Protein AF-A0A970PNI3-F1 (afdb_monomer)

Secondary structure (DSSP, 8-state):
---B-SSS--BSS--GGGTT--TTS--HHHHHHHHHHHHHHHH---HHHHHTT-EEEEEEETTEEEEEE-PPPTT--HHHHHHHHHHHHHHHHHHHHS-SSTTSS----GGGS----EEEEEEEEETTTEEEEEEEEP---SSHHHHHGGG----TTSB-HHHHHHHHHHHTTTTT-B-HHHHHHTT-S--BHHHHHHHTTSTT-SEEEEEEEETHHHHHHHHHHHHHHHTT--GGGEEEEEESPPB-BSS--TTTT--SEEEEEETT-GGGG-BSSB-SSEEEEE---HHHHHHHHGGGGG-HHHHHHHHHHHH--SHHHHHHHHHHHHHHHHH--

Solvent-accessible surface area (backbone atoms only — not comparable to full-atom values): 17818 Å² total; per-residue (Å²): 132,66,33,40,39,87,84,72,56,36,60,60,62,70,60,72,51,65,82,69,59,34,46,92,59,66,43,68,69,49,52,37,48,26,52,41,36,20,49,34,29,67,68,48,68,51,65,29,42,37,69,30,57,34,24,36,33,28,38,35,51,35,92,44,77,48,72,69,31,53,62,80,58,99,83,62,62,65,65,46,58,50,41,51,61,43,51,44,52,50,51,54,46,56,77,71,63,77,76,94,75,88,71,87,81,82,70,98,56,84,88,76,76,55,74,58,39,32,34,32,36,33,33,28,84,42,85,92,82,24,31,41,37,39,36,12,22,22,36,67,62,94,49,75,51,44,50,54,41,72,69,34,66,55,42,94,84,34,38,30,45,25,37,44,51,37,24,50,59,54,57,75,43,22,68,76,39,52,29,64,70,59,11,58,75,68,74,38,98,69,38,27,44,43,56,51,52,61,42,21,46,38,95,81,38,51,46,32,39,36,36,13,7,31,31,57,6,14,27,21,48,34,48,40,51,50,54,44,42,76,75,46,38,34,66,92,30,48,46,32,34,25,31,48,29,31,17,40,26,45,96,68,54,76,76,74,29,66,38,68,22,25,33,37,29,49,62,83,45,51,58,41,30,20,57,35,72,32,62,53,34,38,76,47,75,44,75,76,51,75,66,54,43,44,68,75,48,40,77,54,55,76,37,66,64,53,50,50,51,49,53,58,47,56,69,43,70,28,36,69,50,44,51,53,52,51,51,53,51,52,55,52,56,73,70,55,132

pLDDT: mean 84.56, std 17.27, range [34.94, 98.62]

Radius of gyration: 20.71 Å; Cα contacts (8 Å, |Δi|>4): 647; chains: 1; bounding box: 57×51×61 Å

Sequence (337 aa):
MSTYGRITKTNLEDLDWIRGWNCMEPSMAGTQFGLELAQLAYDFQTEPWISAGWTDIAIQVDRRLLSGISAPEEGGDWRTMVINGLVPRVARRLRMMSNPITQVRGLKNESLLYDTGKAITLLKPLPGGRFAVAIGFSGTGRRPQDWVSNTRFGHPDKLHAGFEYLSELYHGNAEEILFPTAAKALKKESLSLRDVIAECHREDSRFTLVLSGHSQGAAVLQVWTYKRLQEGMKEPNIKGMGFACPMVASGMDASQRACPLALFVNTDDIFTRVGLREHLGRVWAFTPDAAFRRQSYGKAWEDPFIREMLGILNHVRDIDQALITMLGFLEALETVP

Nearest PDB structures (foldseek):
  6rt8-assembly2_C  TM=2.901E-01  e=1.916E-01  Catharanthus roseus
  6rj8-assembly1_A-2  TM=3.866E-01  e=1.077E+00  Tabernanthe iboga
  4ruw-assembly1_A  TM=4.620E-01  e=4.540E+00  Beutenbergia cavernae DSM 12333
  3s6d-assembly1_A-2  TM=3.500E-01  e=8.072E+00  Coccidioides immitis RS
  1us8-assembly1_A  TM=2.411E-01  e=6.054E+00  Pyrococcus furiosus

Mean predicted aligned error: 8.11 Å

Structure (mmCIF, N/CA/C/O backbone):
data_AF-A0A970PNI3-F1
#
_entry.id   AF-A0A970PNI3-F1
#
loop_
_atom_site.group_PDB
_atom_site.id
_atom_site.type_symbol
_atom_site.label_atom_id
_atom_site.label_alt_id
_atom_site.label_comp_id
_atom_site.label_asym_id
_atom_site.label_entity_id
_atom_site.label_seq_id
_atom_site.pdbx_PDB_ins_code
_atom_site.Cartn_x
_atom_site.Cartn_y
_atom_site.Cartn_z
_atom_site.occupancy
_atom_site.B_iso_or_equiv
_atom_site.auth_seq_id
_atom_site.auth_comp_id
_atom_site.auth_asym_id
_atom_site.auth_atom_id
_atom_site.pdbx_PDB_model_num
ATOM 1 N N . MET A 1 1 ? -26.901 -7.102 -5.204 1.00 55.22 1 MET A N 1
ATOM 2 C CA . MET A 1 1 ? -25.676 -6.479 -5.760 1.00 55.22 1 MET A CA 1
ATOM 3 C C . MET A 1 1 ? -24.519 -7.443 -5.537 1.00 55.22 1 MET A C 1
ATOM 5 O O . MET A 1 1 ? -24.606 -8.241 -4.616 1.00 55.22 1 MET A O 1
ATOM 9 N N . SER A 1 2 ? -23.503 -7.446 -6.402 1.00 68.25 2 SER A N 1
ATOM 10 C CA . SER A 1 2 ? -22.365 -8.375 -6.293 1.00 68.25 2 SER A CA 1
ATOM 11 C C . SER A 1 2 ? -21.440 -7.964 -5.143 1.00 68.25 2 SER A C 1
ATOM 13 O O . SER A 1 2 ? -20.936 -6.846 -5.157 1.00 68.25 2 SER A O 1
ATOM 15 N N . THR A 1 3 ? -21.186 -8.865 -4.193 1.00 86.56 3 THR A N 1
ATOM 16 C CA . THR A 1 3 ? -20.238 -8.696 -3.067 1.00 86.56 3 THR A CA 1
ATOM 17 C C . THR A 1 3 ? -18.799 -9.057 -3.449 1.00 86.56 3 THR A C 1
ATOM 19 O O . THR A 1 3 ? -17.863 -8.868 -2.677 1.00 86.56 3 THR A O 1
ATOM 22 N N . TYR A 1 4 ? -18.612 -9.572 -4.663 1.00 91.50 4 TYR A N 1
ATOM 23 C CA . TYR A 1 4 ? -17.314 -9.962 -5.187 1.00 91.50 4 TYR A CA 1
ATOM 24 C C . TYR A 1 4 ? -16.510 -8.780 -5.718 1.00 91.50 4 TYR A C 1
ATOM 26 O O . TYR A 1 4 ? -17.054 -7.835 -6.299 1.00 91.50 4 TYR A O 1
ATOM 34 N N . GLY A 1 5 ? -15.190 -8.922 -5.609 1.00 87.69 5 GLY A N 1
ATOM 35 C CA . GLY A 1 5 ? -14.208 -8.083 -6.274 1.00 87.69 5 GLY A CA 1
ATOM 36 C C . GLY A 1 5 ? -14.405 -8.011 -7.790 1.00 87.69 5 GLY A C 1
ATOM 37 O O . GLY A 1 5 ? -15.070 -8.841 -8.424 1.00 87.69 5 GLY A O 1
ATOM 38 N N . ARG A 1 6 ? -13.823 -6.986 -8.407 1.00 88.75 6 ARG A N 1
ATOM 39 C CA . ARG A 1 6 ? -14.022 -6.695 -9.825 1.00 88.75 6 ARG A CA 1
ATOM 40 C C . ARG A 1 6 ? -13.146 -7.558 -10.729 1.00 88.75 6 ARG A C 1
ATOM 42 O O . ARG A 1 6 ? -13.631 -7.988 -11.780 1.00 88.75 6 ARG A O 1
ATOM 49 N N . ILE A 1 7 ? -11.895 -7.771 -10.342 1.00 87.25 7 ILE A N 1
ATOM 50 C CA . ILE A 1 7 ? -10.820 -8.356 -11.147 1.00 87.25 7 ILE A CA 1
ATOM 51 C C . ILE A 1 7 ? -10.616 -9.831 -10.804 1.00 87.25 7 ILE A C 1
ATOM 53 O O . ILE A 1 7 ? -10.732 -10.687 -11.674 1.00 87.25 7 ILE A O 1
ATOM 57 N N . THR A 1 8 ? -10.341 -10.128 -9.539 1.00 90.44 8 THR A N 1
ATOM 58 C CA . THR A 1 8 ? -10.061 -11.470 -9.025 1.00 90.44 8 THR A CA 1
ATOM 59 C C . THR A 1 8 ? -11.332 -12.246 -8.714 1.00 90.44 8 THR A C 1
ATOM 61 O O . THR A 1 8 ? -11.271 -13.461 -8.558 1.00 90.44 8 THR A O 1
ATOM 64 N N . LYS A 1 9 ? -12.480 -11.554 -8.629 1.00 92.19 9 LYS A N 1
ATOM 65 C CA . LYS A 1 9 ? -13.763 -12.131 -8.196 1.00 92.19 9 LYS A CA 1
ATOM 66 C C . LYS A 1 9 ? -13.670 -12.803 -6.823 1.00 92.19 9 LYS A C 1
ATOM 68 O O . LYS A 1 9 ? -14.393 -13.755 -6.556 1.00 92.19 9 LYS A O 1
ATOM 73 N N . THR A 1 10 ? -12.789 -12.314 -5.951 1.00 93.94 10 THR A N 1
ATOM 74 C CA . THR A 1 10 ? -12.718 -12.773 -4.558 1.00 93.94 10 THR A CA 1
ATOM 75 C C . THR A 1 10 ? -13.919 -12.278 -3.755 1.00 93.94 10 THR A C 1
ATOM 77 O O . THR A 1 10 ? -14.470 -11.215 -4.060 1.00 93.94 10 THR A O 1
ATOM 80 N N . ASN A 1 11 ? -14.351 -13.042 -2.752 1.00 94.31 11 ASN A N 1
ATOM 81 C CA . ASN A 1 11 ? -15.429 -12.625 -1.860 1.00 94.31 11 ASN A CA 1
ATOM 82 C C . ASN A 1 11 ? -14.900 -11.557 -0.890 1.00 94.31 11 ASN A C 1
ATOM 84 O O . ASN A 1 11 ? -13.989 -11.830 -0.115 1.00 94.31 11 ASN A O 1
ATOM 88 N N . LEU A 1 12 ? -15.465 -10.348 -0.923 1.00 95.81 12 LEU A N 1
ATOM 89 C CA . LEU A 1 12 ? -15.027 -9.244 -0.061 1.00 95.81 12 LEU A CA 1
ATOM 90 C C . LEU A 1 12 ? -15.620 -9.318 1.359 1.00 95.81 12 LEU A C 1
ATOM 92 O O . LEU A 1 12 ? -15.233 -8.526 2.223 1.00 95.81 12 LEU A O 1
ATOM 96 N N . GLU A 1 13 ? -16.559 -10.238 1.604 1.00 94.44 13 GLU A N 1
ATOM 97 C CA . GLU A 1 13 ? -17.148 -10.496 2.924 1.00 94.44 13 GLU A CA 1
ATOM 98 C C . GLU A 1 13 ? -16.302 -11.454 3.762 1.00 94.44 13 GLU A C 1
ATOM 100 O O . GLU A 1 13 ? -16.212 -11.278 4.979 1.00 94.44 13 GLU A O 1
ATOM 105 N N . ASP A 1 14 ? -15.706 -12.454 3.105 1.00 93.12 14 ASP A N 1
ATOM 106 C CA . ASP A 1 14 ? -14.925 -13.515 3.733 1.00 93.12 14 ASP A CA 1
ATOM 107 C C . ASP A 1 14 ? -13.505 -13.031 4.048 1.00 93.12 14 ASP A C 1
ATOM 109 O O . ASP A 1 14 ? -12.693 -12.736 3.166 1.00 93.12 14 ASP A O 1
ATOM 113 N N . LEU A 1 15 ? -13.218 -12.956 5.346 1.00 95.81 15 LEU A N 1
ATOM 114 C CA . LEU A 1 15 ? -11.942 -12.518 5.896 1.00 95.81 15 LEU A CA 1
ATOM 115 C C . LEU A 1 15 ? -11.257 -13.607 6.730 1.00 95.81 15 LEU A C 1
ATOM 117 O O . LEU A 1 15 ? -10.331 -13.303 7.486 1.00 95.81 15 LEU A O 1
ATOM 121 N N . ASP A 1 16 ? -11.658 -14.874 6.593 1.00 94.31 16 ASP A N 1
ATOM 122 C CA . ASP A 1 16 ? -11.073 -15.980 7.365 1.00 94.31 16 ASP A CA 1
ATOM 123 C C . ASP A 1 16 ? -9.576 -16.161 7.073 1.00 94.31 16 ASP A C 1
ATOM 125 O O . ASP A 1 16 ? -8.791 -16.534 7.953 1.00 94.31 16 ASP A O 1
ATOM 129 N N . TRP A 1 17 ? -9.148 -15.781 5.866 1.00 95.62 17 TRP A N 1
ATOM 130 C CA . TRP A 1 17 ? -7.746 -15.780 5.456 1.00 95.62 17 TRP A CA 1
ATOM 131 C C . TRP A 1 17 ? -6.850 -14.889 6.334 1.00 95.62 17 TRP A C 1
ATOM 133 O O . TRP A 1 17 ? -5.650 -15.154 6.407 1.00 95.62 17 TRP A O 1
ATOM 143 N N . ILE A 1 18 ? -7.392 -13.878 7.035 1.00 95.81 18 ILE A N 1
ATOM 144 C CA . ILE A 1 18 ? -6.614 -12.981 7.912 1.00 95.81 18 ILE A CA 1
ATOM 145 C C . ILE A 1 18 ? -5.900 -13.770 9.016 1.00 95.81 18 ILE A C 1
ATOM 147 O O . ILE A 1 18 ? -4.752 -13.466 9.344 1.00 95.81 18 ILE A O 1
ATOM 151 N N . ARG A 1 19 ? -6.561 -14.790 9.583 1.00 91.44 19 ARG A N 1
ATOM 152 C CA . ARG A 1 19 ? -6.016 -15.586 10.698 1.00 91.44 19 ARG A CA 1
ATOM 153 C C . ARG A 1 19 ? -4.824 -16.442 10.280 1.00 91.44 19 ARG A C 1
ATOM 155 O O . ARG A 1 19 ? -3.935 -16.671 11.089 1.00 91.44 19 ARG A O 1
ATOM 162 N N . GLY A 1 20 ? -4.828 -16.912 9.034 1.00 91.25 20 GLY A N 1
ATOM 163 C CA . GLY A 1 20 ? -3.779 -17.756 8.462 1.00 91.25 20 GLY A CA 1
ATOM 164 C C . GLY A 1 20 ? -2.765 -16.999 7.606 1.00 91.25 20 GLY A C 1
ATOM 165 O O . GLY A 1 20 ? -1.939 -17.630 6.955 1.00 91.25 20 GLY A O 1
ATOM 166 N N . TRP A 1 21 ? -2.839 -15.667 7.538 1.00 96.12 21 TRP A N 1
ATOM 167 C CA . TRP A 1 21 ? -1.940 -14.892 6.691 1.00 96.12 21 TRP A CA 1
ATOM 168 C C . TRP A 1 21 ? -0.498 -14.944 7.197 1.00 96.12 21 TRP A C 1
ATOM 170 O O . TRP A 1 21 ? -0.211 -14.580 8.339 1.00 96.12 21 TRP A O 1
ATOM 180 N N . ASN A 1 22 ? 0.413 -15.287 6.293 1.00 94.94 22 ASN A N 1
ATOM 181 C CA . ASN A 1 22 ? 1.848 -15.279 6.513 1.00 94.94 22 ASN A CA 1
ATOM 182 C C . ASN A 1 22 ? 2.530 -14.664 5.283 1.00 94.94 22 ASN A C 1
ATOM 184 O O . ASN A 1 22 ? 2.342 -15.152 4.174 1.00 94.94 22 ASN A O 1
ATOM 188 N N . CYS A 1 23 ? 3.346 -13.618 5.440 1.00 95.69 23 CYS A N 1
ATOM 189 C CA . CYS A 1 23 ? 4.059 -13.031 4.296 1.00 95.69 23 CYS A CA 1
ATOM 190 C C . CYS A 1 23 ? 5.112 -13.981 3.689 1.00 95.69 23 CYS A C 1
ATOM 192 O O . CYS A 1 23 ? 5.499 -13.813 2.529 1.00 95.69 23 CYS A O 1
ATOM 194 N N . MET A 1 24 ? 5.545 -14.987 4.458 1.00 95.50 24 MET A N 1
ATOM 195 C CA . MET A 1 24 ? 6.452 -16.050 4.021 1.00 95.50 24 MET A CA 1
ATOM 196 C C . MET A 1 24 ? 5.747 -17.186 3.284 1.00 95.50 24 MET A C 1
ATOM 198 O O . MET A 1 24 ? 6.431 -17.948 2.609 1.00 95.50 24 MET A O 1
ATOM 202 N N . GLU A 1 25 ? 4.418 -17.274 3.376 1.00 95.75 25 GLU A N 1
ATOM 203 C CA . GLU A 1 25 ? 3.568 -18.256 2.689 1.00 95.75 25 GLU A CA 1
ATOM 204 C C . GLU A 1 25 ? 2.173 -17.632 2.447 1.00 95.75 25 GLU A C 1
ATOM 206 O O . GLU A 1 25 ? 1.198 -17.986 3.116 1.00 95.75 25 GLU A O 1
ATOM 211 N N . PRO A 1 26 ? 2.061 -16.626 1.558 1.00 96.00 26 PRO A N 1
ATOM 212 C CA . PRO A 1 26 ? 0.836 -15.861 1.398 1.00 96.00 26 PRO A CA 1
ATOM 213 C C . PRO A 1 26 ? -0.257 -16.730 0.779 1.00 96.00 26 PRO A C 1
ATOM 215 O O . PRO A 1 26 ? -0.063 -17.383 -0.249 1.00 96.00 26 PRO A O 1
ATOM 218 N N . SER A 1 27 ? -1.440 -16.713 1.389 1.00 96.50 27 SER A N 1
ATOM 219 C CA . SER A 1 27 ? -2.587 -17.456 0.875 1.00 96.50 27 SER A CA 1
ATOM 220 C C . SER A 1 27 ? -3.129 -16.821 -0.410 1.00 96.50 27 SER A C 1
ATOM 222 O O . SER A 1 27 ? -3.055 -15.602 -0.615 1.00 96.50 27 SER A O 1
ATOM 224 N N . MET A 1 28 ? -3.721 -17.642 -1.283 1.00 95.69 28 MET A N 1
ATOM 225 C CA . MET A 1 28 ? -4.347 -17.154 -2.518 1.00 95.69 28 MET A CA 1
ATOM 226 C C . MET A 1 28 ? -5.483 -16.167 -2.218 1.00 95.69 28 MET A C 1
ATOM 228 O O . MET A 1 28 ? -5.535 -15.097 -2.817 1.00 95.69 28 MET A O 1
ATOM 232 N N . ALA A 1 29 ? -6.347 -16.491 -1.249 1.00 96.25 29 ALA A N 1
ATOM 233 C CA . ALA A 1 29 ? -7.477 -15.646 -0.863 1.00 96.25 29 ALA A CA 1
ATOM 234 C C . ALA A 1 29 ? -7.022 -14.259 -0.375 1.00 96.25 29 ALA A C 1
ATOM 236 O O . ALA A 1 29 ? -7.530 -13.243 -0.853 1.00 96.25 29 ALA A O 1
ATOM 237 N N . GLY A 1 30 ? -6.007 -14.206 0.498 1.00 96.94 30 GLY A N 1
ATOM 238 C CA . GLY A 1 30 ? -5.436 -12.940 0.963 1.00 96.94 30 GLY A CA 1
ATOM 239 C C . GLY A 1 30 ? -4.782 -12.150 -0.167 1.00 96.94 30 GLY A C 1
ATOM 240 O O . GLY A 1 30 ? -5.026 -10.955 -0.310 1.00 96.94 30 GLY A O 1
ATOM 241 N N . THR A 1 31 ? -4.032 -12.819 -1.045 1.00 96.88 31 THR A N 1
ATOM 242 C CA . THR A 1 31 ? -3.407 -12.177 -2.212 1.00 96.88 31 THR A CA 1
ATOM 243 C C . THR A 1 31 ? -4.450 -11.585 -3.167 1.00 96.88 31 THR A C 1
ATOM 245 O O . THR A 1 31 ? -4.315 -10.441 -3.601 1.00 96.88 31 THR A O 1
ATOM 248 N N . GLN A 1 32 ? -5.526 -12.319 -3.463 1.00 97.38 32 GLN A N 1
ATOM 249 C CA . GLN A 1 32 ? -6.619 -11.846 -4.315 1.00 97.38 32 GLN A CA 1
ATOM 250 C C . GLN A 1 32 ? -7.383 -10.676 -3.688 1.00 97.38 32 GLN A C 1
ATOM 252 O O . GLN A 1 32 ? -7.731 -9.732 -4.398 1.00 97.38 32 GLN A O 1
ATOM 257 N N . PHE A 1 33 ? -7.615 -10.714 -2.372 1.00 97.94 33 PHE A N 1
ATOM 258 C CA . PHE A 1 33 ? -8.185 -9.592 -1.630 1.00 97.94 33 PHE A CA 1
ATOM 259 C C . PHE A 1 33 ? -7.276 -8.358 -1.712 1.00 97.94 33 PHE A C 1
ATOM 261 O O . PHE A 1 33 ? -7.738 -7.258 -2.011 1.00 97.94 33 PHE A O 1
ATOM 268 N N . GLY A 1 34 ? -5.966 -8.541 -1.521 1.00 97.56 34 GLY A N 1
ATOM 269 C CA . GLY A 1 34 ? -4.969 -7.483 -1.671 1.00 97.56 34 GLY A CA 1
ATOM 270 C C . GLY A 1 34 ? -4.998 -6.844 -3.058 1.00 97.56 34 GLY A C 1
ATOM 271 O O . GLY A 1 34 ? -4.988 -5.618 -3.157 1.00 97.56 34 GLY A O 1
ATOM 272 N N . LEU A 1 35 ? -5.092 -7.644 -4.122 1.00 96.31 35 LEU A N 1
ATOM 273 C CA . LEU A 1 35 ? -5.215 -7.138 -5.494 1.00 96.31 35 LEU A CA 1
ATOM 274 C C . LEU A 1 35 ? -6.469 -6.276 -5.685 1.00 96.31 35 LEU A C 1
ATOM 276 O O . LEU A 1 35 ? -6.386 -5.206 -6.287 1.00 96.31 35 LEU A O 1
ATOM 280 N N . GLU A 1 36 ? -7.615 -6.699 -5.148 1.00 97.12 36 GLU A N 1
ATOM 281 C CA . GLU A 1 36 ? -8.841 -5.893 -5.193 1.00 97.12 36 GLU A CA 1
ATOM 282 C C . GLU A 1 36 ? -8.706 -4.597 -4.399 1.00 97.12 36 GLU A C 1
ATOM 284 O O . GLU A 1 36 ? -9.171 -3.557 -4.856 1.00 97.12 36 GLU A O 1
ATOM 289 N N . LEU A 1 37 ? -8.043 -4.622 -3.240 1.00 97.75 37 LEU A N 1
ATOM 290 C CA . LEU A 1 37 ? -7.806 -3.421 -2.439 1.00 97.75 37 LEU A CA 1
ATOM 291 C C . LEU A 1 37 ? -6.866 -2.435 -3.153 1.00 97.75 37 LEU A C 1
ATOM 293 O O . LEU A 1 37 ? -7.116 -1.229 -3.161 1.00 97.75 37 LEU A O 1
ATOM 297 N N . ALA A 1 38 ? -5.812 -2.938 -3.803 1.00 95.69 38 ALA A N 1
ATOM 298 C CA . ALA A 1 38 ? -4.926 -2.119 -4.630 1.00 95.69 38 ALA A CA 1
ATOM 299 C C . ALA A 1 38 ? -5.688 -1.502 -5.813 1.00 95.69 38 ALA A C 1
ATOM 301 O O . ALA A 1 38 ? -5.507 -0.324 -6.121 1.00 95.69 38 ALA A O 1
ATOM 302 N N . GLN A 1 39 ? -6.575 -2.270 -6.452 1.00 93.75 39 GLN A N 1
ATOM 303 C CA . GLN A 1 39 ? -7.434 -1.782 -7.530 1.00 93.75 39 GLN A CA 1
ATOM 304 C C . GLN A 1 39 ? -8.450 -0.741 -7.036 1.00 93.75 39 GLN A C 1
ATOM 306 O O . GLN A 1 39 ? -8.631 0.291 -7.689 1.00 93.75 39 GLN A O 1
ATOM 311 N N . LEU A 1 40 ? -9.065 -0.967 -5.871 1.00 93.31 40 LEU A N 1
ATOM 312 C CA . LEU A 1 40 ? -9.997 -0.034 -5.240 1.00 93.31 40 LEU A CA 1
ATOM 313 C C . LEU A 1 40 ? -9.335 1.330 -5.014 1.00 93.31 40 LEU A C 1
ATOM 315 O O . LEU A 1 40 ? -9.960 2.361 -5.261 1.00 93.31 40 LEU A O 1
ATOM 319 N N . ALA A 1 41 ? -8.067 1.354 -4.596 1.00 91.12 41 ALA A N 1
ATOM 320 C CA . ALA A 1 41 ? -7.326 2.598 -4.408 1.00 91.12 41 ALA A CA 1
ATOM 321 C C . ALA A 1 41 ? -7.181 3.414 -5.709 1.00 91.12 41 ALA A C 1
ATOM 323 O O . ALA A 1 41 ? -7.052 4.637 -5.660 1.00 91.12 41 ALA A O 1
ATOM 324 N N . TYR A 1 42 ? -7.249 2.773 -6.883 1.00 84.44 42 TYR A N 1
ATOM 325 C CA . TYR A 1 42 ? -7.264 3.475 -8.165 1.00 84.44 42 TYR A CA 1
ATOM 326 C C . TYR A 1 42 ? -8.656 3.956 -8.564 1.00 84.44 42 TYR A C 1
ATOM 328 O O . TYR A 1 42 ? -8.813 5.106 -8.989 1.00 84.44 42 TYR A O 1
ATOM 336 N N . ASP A 1 43 ? -9.647 3.070 -8.564 1.00 86.44 43 ASP A N 1
ATOM 337 C CA . ASP A 1 43 ? -10.935 3.355 -9.200 1.00 86.44 43 ASP A CA 1
ATOM 338 C C . ASP A 1 43 ? -12.015 3.869 -8.241 1.00 86.44 43 ASP A C 1
ATOM 340 O O . ASP A 1 43 ? -13.016 4.423 -8.709 1.00 86.44 43 ASP A O 1
ATOM 344 N N . PHE A 1 44 ? -11.788 3.745 -6.930 1.00 87.44 44 PHE A N 1
ATOM 345 C CA . PHE A 1 44 ? -12.726 4.068 -5.859 1.00 87.44 44 PHE A CA 1
ATOM 346 C C . PHE A 1 44 ? -14.122 3.469 -6.093 1.00 87.44 44 PHE A C 1
ATOM 348 O O . PHE A 1 44 ? -15.134 4.076 -5.735 1.00 87.44 44 PHE A O 1
ATOM 355 N N . GLN A 1 45 ? -14.210 2.292 -6.725 1.00 88.25 45 GLN A N 1
ATOM 356 C CA . GLN A 1 45 ? -15.468 1.563 -6.870 1.00 88.25 45 GLN A CA 1
ATOM 357 C C . GLN A 1 45 ? -15.839 0.890 -5.547 1.00 88.25 45 GLN A C 1
ATOM 359 O O . GLN A 1 45 ? -15.620 -0.298 -5.343 1.00 88.25 45 GLN A O 1
ATOM 364 N N . THR A 1 46 ? -16.410 1.676 -4.634 1.00 89.31 46 THR A N 1
ATOM 365 C CA . THR A 1 46 ? -16.753 1.249 -3.271 1.00 89.31 46 THR A CA 1
ATOM 366 C C . THR A 1 46 ? -18.026 0.409 -3.180 1.00 89.31 46 THR 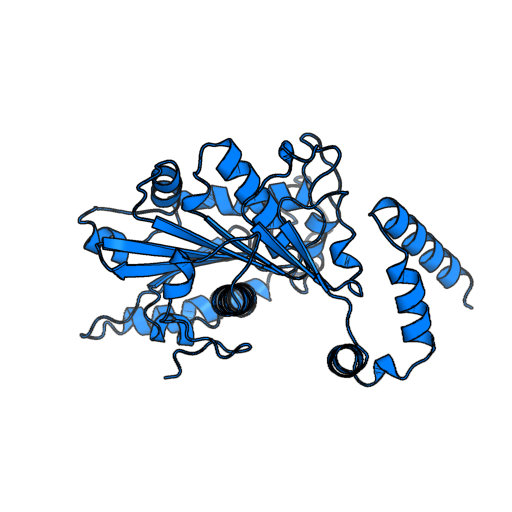A C 1
ATOM 368 O O . THR A 1 46 ? -18.263 -0.204 -2.149 1.00 89.31 46 THR A O 1
ATOM 371 N N . GLU A 1 47 ? -18.851 0.337 -4.227 1.00 88.62 47 GLU A N 1
ATOM 372 C CA . GLU A 1 47 ? -20.150 -0.355 -4.183 1.00 88.62 47 GLU A CA 1
ATOM 373 C C . GLU A 1 47 ? -20.053 -1.851 -3.803 1.00 88.62 47 GLU A C 1
ATOM 375 O O . GLU A 1 47 ? -20.786 -2.258 -2.895 1.00 88.62 47 GLU A O 1
ATOM 380 N N . PRO A 1 48 ? -19.146 -2.669 -4.383 1.00 91.06 48 PRO A N 1
ATOM 381 C CA . PRO A 1 48 ? -18.978 -4.062 -3.955 1.00 91.06 48 PRO A CA 1
ATOM 382 C C . PRO A 1 48 ? -18.504 -4.182 -2.502 1.00 91.06 48 PRO A C 1
ATOM 384 O O . PRO A 1 48 ? -18.930 -5.080 -1.785 1.00 91.06 48 PRO A O 1
ATOM 387 N N . TRP A 1 49 ? -17.670 -3.242 -2.049 1.00 93.88 49 TRP A N 1
ATOM 388 C CA . TRP A 1 49 ? -17.129 -3.206 -0.690 1.00 93.88 49 TRP A CA 1
ATOM 389 C C . TRP A 1 49 ? -18.207 -2.859 0.339 1.00 93.88 49 TRP A C 1
ATOM 391 O O . TRP A 1 49 ? -18.357 -3.561 1.334 1.00 93.88 49 TRP A O 1
ATOM 401 N N . ILE A 1 50 ? -19.016 -1.832 0.070 1.00 91.25 50 ILE A N 1
ATOM 402 C CA . ILE A 1 50 ? -20.157 -1.462 0.920 1.00 91.25 50 ILE A CA 1
ATOM 403 C C . ILE A 1 50 ? -21.171 -2.606 0.967 1.00 91.25 50 ILE A C 1
ATOM 405 O O . ILE A 1 50 ? -21.652 -2.951 2.044 1.00 91.25 50 ILE A O 1
ATOM 409 N N . SER A 1 51 ? -21.457 -3.230 -0.182 1.00 90.38 51 SER A N 1
ATOM 410 C CA . SER A 1 51 ? -22.353 -4.393 -0.257 1.00 90.38 51 SER A CA 1
ATOM 411 C C . SER A 1 51 ? -21.832 -5.567 0.571 1.00 90.38 51 SER A C 1
ATOM 413 O O . SER A 1 51 ? -22.621 -6.262 1.195 1.00 90.38 51 SER A O 1
ATOM 415 N N . ALA A 1 52 ? -20.510 -5.743 0.624 1.00 93.88 52 ALA A N 1
ATOM 416 C CA . ALA A 1 52 ? -19.840 -6.732 1.459 1.00 93.88 52 ALA A CA 1
ATOM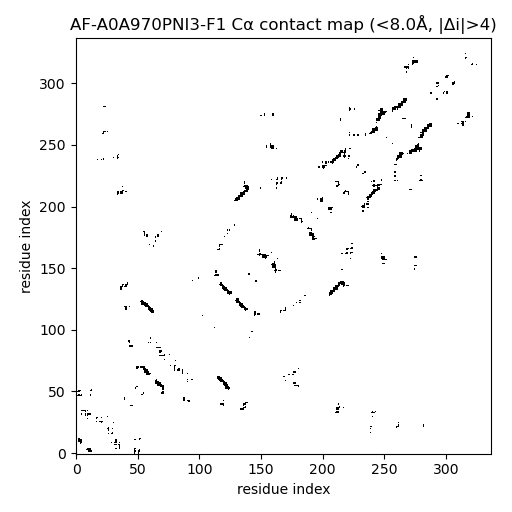 417 C C . ALA A 1 52 ? -19.697 -6.309 2.938 1.00 93.88 52 ALA A C 1
ATOM 419 O O . ALA A 1 52 ? -18.992 -6.958 3.715 1.00 93.88 52 ALA A O 1
ATOM 420 N N . GLY A 1 53 ? -20.332 -5.211 3.361 1.00 93.12 53 GLY A N 1
ATOM 421 C CA . GLY A 1 53 ? -20.354 -4.747 4.749 1.00 93.12 53 GLY A CA 1
ATOM 422 C C . GLY A 1 53 ? -19.112 -3.976 5.198 1.00 93.12 53 GLY A C 1
ATOM 423 O O . GLY A 1 53 ? -18.845 -3.919 6.398 1.00 93.12 53 GLY A O 1
ATOM 424 N N . TRP A 1 54 ? -18.339 -3.412 4.268 1.00 95.38 54 TRP A N 1
ATOM 425 C CA . TRP A 1 54 ? -17.311 -2.424 4.593 1.00 95.38 54 TRP A CA 1
ATOM 426 C C . TRP A 1 54 ? -17.930 -1.034 4.762 1.00 95.38 54 TRP A C 1
ATOM 428 O O . TRP A 1 54 ? -18.760 -0.598 3.964 1.00 95.38 54 TRP A O 1
ATOM 438 N N . THR A 1 55 ? -17.509 -0.321 5.797 1.00 92.88 55 THR A N 1
ATOM 439 C CA . THR A 1 55 ? -18.055 0.971 6.216 1.00 92.88 55 THR A CA 1
ATOM 440 C C . THR A 1 55 ? -16.941 1.969 6.503 1.00 92.88 55 THR A C 1
ATOM 442 O O . THR A 1 55 ? -15.760 1.673 6.315 1.00 92.88 55 THR A O 1
ATOM 445 N N . ASP A 1 56 ? -17.334 3.159 6.961 1.00 91.00 56 ASP A N 1
ATOM 446 C CA . ASP A 1 56 ? -16.437 4.220 7.414 1.00 91.00 56 ASP A CA 1
ATOM 447 C C . ASP A 1 56 ? -15.325 4.526 6.398 1.00 91.00 56 ASP A C 1
ATOM 449 O O . ASP A 1 56 ? -14.139 4.571 6.727 1.00 91.00 56 ASP A O 1
ATOM 453 N N . ILE A 1 57 ? -15.712 4.677 5.126 1.00 91.44 57 ILE A N 1
ATOM 454 C CA . ILE A 1 57 ? -14.735 4.854 4.054 1.00 91.44 57 ILE A CA 1
ATOM 455 C C . ILE A 1 57 ? -14.256 6.306 4.034 1.00 91.44 57 ILE A C 1
ATOM 457 O O . ILE A 1 57 ? -15.050 7.246 3.911 1.00 91.44 57 ILE A O 1
ATOM 461 N N . ALA A 1 58 ? -12.940 6.468 4.098 1.00 90.31 58 ALA A N 1
ATOM 462 C CA . ALA A 1 58 ? -12.225 7.718 3.922 1.00 90.31 58 ALA A CA 1
ATOM 463 C C . ALA A 1 58 ? -11.316 7.623 2.694 1.00 90.31 58 ALA A C 1
ATOM 465 O O . ALA A 1 58 ? -10.609 6.638 2.496 1.00 90.31 58 ALA A O 1
ATOM 466 N N . ILE A 1 59 ? -11.335 8.652 1.852 1.00 88.31 59 ILE A N 1
ATOM 467 C CA . ILE A 1 59 ? -10.512 8.741 0.649 1.00 88.31 59 ILE A CA 1
ATOM 468 C C . ILE A 1 59 ? -9.633 9.975 0.767 1.00 88.31 59 ILE A C 1
ATOM 470 O O . ILE A 1 59 ? -10.126 11.102 0.809 1.00 88.31 59 ILE A O 1
ATOM 474 N N . GLN A 1 60 ? -8.326 9.763 0.760 1.00 84.94 60 GLN A N 1
ATOM 475 C CA . GLN A 1 60 ? -7.354 10.829 0.617 1.00 84.94 60 GLN A CA 1
ATOM 476 C C . GLN A 1 60 ? -6.996 10.999 -0.856 1.00 84.94 60 GLN A C 1
ATOM 478 O O . GLN A 1 60 ? -6.612 10.045 -1.534 1.00 84.94 60 GLN A O 1
ATOM 483 N N . VAL A 1 61 ? -7.087 12.234 -1.343 1.00 80.00 61 VAL A N 1
ATOM 484 C CA . VAL A 1 61 ? -6.532 12.644 -2.633 1.00 80.00 61 VAL A CA 1
ATOM 485 C C . VAL A 1 61 ? -5.712 13.900 -2.407 1.00 80.00 61 VAL A C 1
ATOM 487 O O . VAL A 1 61 ? -6.256 14.958 -2.084 1.00 80.00 61 VAL A O 1
ATOM 490 N N . ASP A 1 62 ? -4.405 13.788 -2.619 1.00 73.81 62 ASP A N 1
ATOM 491 C CA . ASP A 1 62 ? -3.463 14.883 -2.426 1.00 73.81 62 ASP A CA 1
ATOM 492 C C . ASP A 1 62 ? -3.478 15.292 -0.925 1.00 73.81 62 ASP A C 1
ATOM 494 O O . ASP A 1 62 ? -3.300 14.430 -0.060 1.00 73.81 62 ASP A O 1
ATOM 498 N N . ARG A 1 63 ? -3.730 16.564 -0.579 1.00 67.62 63 ARG A N 1
ATOM 499 C CA . ARG A 1 63 ? -3.947 17.008 0.823 1.00 67.62 63 ARG A CA 1
ATOM 500 C C . ARG A 1 63 ? -5.404 16.944 1.288 1.00 67.62 63 ARG A C 1
ATOM 502 O O . ARG A 1 63 ? -5.718 17.381 2.388 1.00 67.62 63 ARG A O 1
ATOM 509 N N . ARG A 1 64 ? -6.328 16.514 0.427 1.00 70.19 64 ARG A N 1
ATOM 510 C CA . ARG A 1 64 ? -7.762 16.554 0.727 1.00 70.19 64 ARG A CA 1
ATOM 511 C C . ARG A 1 64 ? -8.211 15.205 1.245 1.00 70.19 64 ARG A C 1
ATOM 513 O O . ARG A 1 64 ? -8.071 14.202 0.547 1.00 70.19 64 ARG A O 1
ATOM 520 N N . LEU A 1 65 ? -8.815 15.218 2.424 1.00 75.00 65 LEU A N 1
ATOM 521 C CA . LEU A 1 65 ? -9.520 14.073 2.964 1.00 75.00 65 LEU A CA 1
ATOM 522 C C . LEU A 1 65 ? -11.014 14.199 2.661 1.00 75.00 65 LEU A C 1
ATOM 524 O O . LEU A 1 65 ? -11.633 15.230 2.921 1.00 75.00 65 LEU A O 1
ATOM 528 N N . LEU A 1 66 ? -11.586 13.150 2.081 1.00 73.56 66 LEU A N 1
ATOM 529 C CA . LEU A 1 66 ? -13.016 13.008 1.845 1.00 73.56 66 LEU A CA 1
ATOM 530 C C . LEU A 1 66 ? -13.517 11.846 2.705 1.00 73.56 66 LEU A C 1
ATOM 532 O O . LEU A 1 66 ? -13.164 10.697 2.449 1.00 73.56 66 LEU A O 1
ATOM 536 N N . SER A 1 67 ? -14.326 12.135 3.718 1.00 65.81 67 SER A N 1
ATOM 537 C CA . SER A 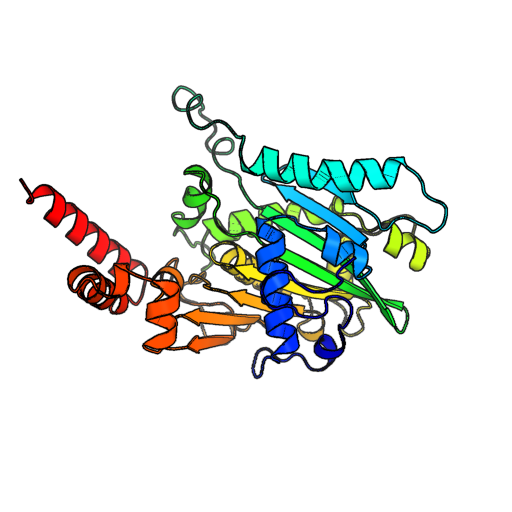1 67 ? -14.928 11.144 4.616 1.00 65.81 67 SER A CA 1
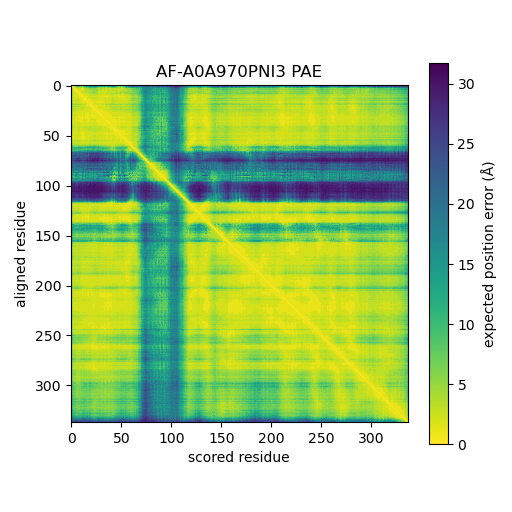ATOM 538 C C . SER A 1 67 ? -16.452 11.096 4.447 1.00 65.81 67 SER A C 1
ATOM 540 O O . SER A 1 67 ? -17.042 11.944 3.772 1.00 65.81 67 SER A O 1
ATOM 542 N N . GLY A 1 68 ? -17.099 10.094 5.052 1.00 54.38 68 GLY A N 1
ATOM 543 C CA . GLY A 1 68 ? -18.560 10.065 5.203 1.00 54.38 68 GLY A CA 1
ATOM 544 C C . GLY A 1 68 ? -19.299 9.006 4.389 1.00 54.38 68 GLY A C 1
ATOM 545 O O . GLY A 1 68 ? -20.508 9.131 4.216 1.00 54.38 68 GLY A O 1
ATOM 546 N N . ILE A 1 69 ? -18.614 7.973 3.889 1.00 53.03 69 ILE A N 1
ATOM 547 C CA . ILE A 1 69 ? -19.298 6.833 3.270 1.00 53.03 69 ILE A CA 1
ATOM 548 C C . ILE A 1 69 ? -19.582 5.776 4.346 1.00 53.03 69 ILE A C 1
ATOM 550 O O . ILE A 1 69 ? -18.664 5.104 4.821 1.00 53.03 69 ILE A O 1
ATOM 554 N N . SER A 1 70 ? -20.852 5.607 4.702 1.00 48.81 70 SER A N 1
ATOM 555 C CA . SER A 1 70 ? -21.321 4.611 5.679 1.00 48.81 70 SER A CA 1
ATOM 556 C C . SER A 1 70 ? -22.316 3.650 5.023 1.00 48.81 70 SER A C 1
ATOM 558 O O . SER A 1 70 ? -23.015 4.035 4.082 1.00 48.81 70 SER A O 1
ATOM 560 N N . ALA A 1 71 ? -22.396 2.395 5.486 1.00 43.56 71 ALA A N 1
ATOM 561 C CA . ALA A 1 71 ? -23.443 1.486 5.015 1.00 43.56 71 ALA A CA 1
ATOM 562 C C . ALA A 1 71 ? -24.829 2.082 5.335 1.00 43.56 71 ALA A C 1
ATOM 564 O O . ALA A 1 71 ? -25.002 2.654 6.414 1.00 43.56 71 ALA A O 1
ATOM 565 N N . PRO A 1 72 ? -25.807 1.995 4.415 1.00 40.97 72 PRO A N 1
ATOM 566 C CA . PRO A 1 72 ? -27.165 2.435 4.705 1.00 40.97 72 PRO A CA 1
ATOM 567 C C . PRO A 1 72 ? -27.735 1.595 5.861 1.00 40.97 72 PRO A C 1
ATOM 569 O O . PRO A 1 72 ? -27.816 0.374 5.748 1.00 40.97 72 PRO A O 1
ATOM 572 N N . GLU A 1 73 ? -28.105 2.235 6.976 1.00 39.75 73 GLU A N 1
ATOM 573 C CA . GLU A 1 73 ? -28.868 1.576 8.046 1.00 39.75 73 GLU A CA 1
ATOM 574 C C . GLU A 1 73 ? -30.242 1.130 7.490 1.00 39.75 73 GLU A C 1
ATOM 576 O O . GLU A 1 73 ? -30.829 1.819 6.643 1.00 39.75 73 GLU A O 1
ATOM 581 N N . GLU A 1 74 ? -30.766 -0.014 7.955 1.00 37.22 74 GLU A N 1
ATOM 582 C CA . GLU A 1 74 ? -32.154 -0.432 7.702 1.00 37.22 74 GLU A CA 1
ATOM 583 C C . GLU A 1 74 ? -33.099 0.635 8.283 1.00 37.22 74 GLU A C 1
ATOM 585 O O . GLU A 1 74 ? -33.336 0.701 9.486 1.00 37.22 74 GLU A O 1
ATOM 590 N N . GLY A 1 75 ? -33.560 1.544 7.421 1.00 42.84 75 GLY A N 1
ATOM 591 C CA . GLY A 1 75 ? -34.226 2.793 7.813 1.00 42.84 75 GLY A CA 1
ATOM 592 C C . GLY A 1 75 ? -33.926 3.983 6.892 1.00 42.84 75 GLY A C 1
ATOM 593 O O . GLY A 1 75 ? -34.672 4.955 6.904 1.00 42.84 75 GLY A O 1
ATOM 594 N N . GLY A 1 76 ? -32.898 3.882 6.038 1.00 41.50 76 GLY A N 1
ATOM 595 C CA . GLY A 1 76 ? -32.758 4.667 4.806 1.00 41.50 76 GLY A CA 1
ATOM 596 C C . GLY A 1 76 ? -32.685 6.187 4.976 1.00 41.50 76 GLY A C 1
ATOM 597 O O . GLY A 1 76 ? -33.548 6.901 4.468 1.00 41.50 76 GLY A O 1
ATOM 598 N N . ASP A 1 77 ? -31.621 6.707 5.597 1.00 50.38 77 ASP A N 1
ATOM 599 C CA . ASP A 1 77 ? -31.310 8.133 5.451 1.00 50.38 77 ASP A CA 1
ATOM 600 C C . ASP A 1 77 ? -30.803 8.392 4.022 1.00 50.38 77 ASP A C 1
ATOM 602 O O . ASP A 1 77 ? -29.672 8.061 3.647 1.00 50.38 77 ASP A O 1
ATOM 606 N N . TRP A 1 78 ? -31.676 8.960 3.190 1.00 45.19 78 TRP A N 1
ATOM 607 C CA . TRP A 1 78 ? -31.411 9.308 1.792 1.00 45.19 78 TRP A CA 1
ATOM 608 C C . TRP A 1 78 ? -30.133 10.146 1.621 1.00 45.19 78 TRP A C 1
ATOM 610 O O . TRP A 1 78 ? -29.486 10.079 0.574 1.00 45.19 78 TRP A O 1
ATOM 620 N N . ARG A 1 79 ? -29.727 10.898 2.654 1.00 45.41 79 ARG A N 1
ATOM 621 C CA . ARG A 1 79 ? -28.487 11.685 2.666 1.00 45.41 79 ARG A CA 1
ATOM 622 C C . ARG A 1 79 ? -27.246 10.802 2.569 1.00 45.41 79 ARG A C 1
ATOM 624 O O . ARG A 1 79 ? -26.350 11.118 1.790 1.00 45.41 79 ARG A O 1
ATOM 631 N N . THR A 1 80 ? -27.221 9.672 3.271 1.00 51.47 80 THR A N 1
ATOM 632 C CA . THR A 1 80 ? -26.108 8.710 3.248 1.00 51.47 80 THR A CA 1
ATOM 633 C C . THR A 1 80 ? -25.973 8.067 1.869 1.00 51.47 80 THR A C 1
ATOM 635 O O . THR A 1 80 ? -24.874 7.979 1.331 1.00 51.47 80 THR A O 1
ATOM 638 N N . MET A 1 81 ? -27.089 7.718 1.218 1.00 52.91 81 MET A N 1
ATOM 639 C CA . MET A 1 81 ? -27.070 7.212 -0.164 1.00 52.91 81 MET A CA 1
ATOM 640 C C . MET A 1 81 ? -26.541 8.252 -1.166 1.00 52.91 81 MET A C 1
ATOM 642 O O . MET A 1 81 ? -25.767 7.918 -2.066 1.00 52.91 81 MET A O 1
ATOM 646 N N . VAL A 1 82 ? -26.917 9.523 -0.996 1.00 50.91 82 VAL A N 1
ATOM 647 C CA . VAL A 1 82 ? -26.448 10.633 -1.838 1.00 50.91 82 VAL A CA 1
ATOM 648 C C . VAL A 1 82 ? -24.948 10.885 -1.639 1.00 50.91 82 VAL A C 1
ATOM 650 O O . VAL A 1 82 ? -24.219 10.988 -2.628 1.00 50.91 82 VAL A O 1
ATOM 653 N N . ILE A 1 83 ? -24.460 10.906 -0.394 1.00 55.72 83 ILE A N 1
ATOM 654 C CA . ILE A 1 83 ? -23.033 11.066 -0.064 1.00 55.72 83 ILE A CA 1
ATOM 655 C C . ILE A 1 83 ? -22.215 9.887 -0.612 1.00 55.72 83 ILE A C 1
ATOM 657 O O . ILE A 1 83 ? -21.214 10.114 -1.297 1.00 55.72 83 ILE A O 1
ATOM 661 N N . ASN A 1 84 ? -22.687 8.649 -0.433 1.00 52.94 84 ASN A N 1
ATOM 662 C CA . ASN A 1 84 ? -22.042 7.437 -0.952 1.00 52.94 84 ASN A CA 1
ATOM 663 C C . ASN A 1 84 ? -21.904 7.447 -2.483 1.00 52.94 84 ASN A C 1
ATOM 665 O O . ASN A 1 84 ? -20.921 6.941 -3.019 1.00 52.94 84 ASN A O 1
ATOM 669 N N . GLY A 1 85 ? -22.859 8.043 -3.205 1.00 57.69 85 GLY A N 1
ATOM 670 C CA . GLY A 1 85 ? -22.775 8.209 -4.658 1.00 57.69 85 GLY A CA 1
ATOM 671 C C . GLY A 1 85 ? -21.896 9.386 -5.105 1.00 57.69 85 GLY A C 1
ATOM 672 O O . GLY A 1 85 ? -21.273 9.325 -6.170 1.00 57.69 85 GLY A O 1
ATOM 673 N N . LEU A 1 86 ? -21.841 10.465 -4.318 1.00 57.34 86 LEU A N 1
ATOM 674 C CA . LEU A 1 86 ? -21.120 11.699 -4.647 1.00 57.34 86 LEU A CA 1
ATOM 675 C C . LEU A 1 86 ? -19.632 11.628 -4.311 1.00 57.34 86 LEU A C 1
ATOM 677 O O . LEU A 1 86 ? -18.822 12.001 -5.159 1.00 57.34 86 LEU A O 1
ATOM 681 N N . VAL A 1 87 ? -19.252 11.130 -3.133 1.00 65.88 87 VAL A N 1
ATOM 682 C CA . VAL A 1 87 ? -17.856 11.143 -2.661 1.00 65.88 87 VAL A CA 1
ATOM 683 C C . VAL A 1 87 ? -16.911 10.406 -3.624 1.00 65.88 87 VAL A C 1
ATOM 685 O O . VAL A 1 87 ? -15.937 11.023 -4.063 1.00 65.88 87 VAL A O 1
ATOM 688 N N . PRO A 1 88 ? -17.203 9.177 -4.100 1.00 64.06 88 PRO A N 1
ATOM 689 C CA . PRO A 1 88 ? -16.343 8.501 -5.076 1.00 64.06 88 PRO A CA 1
ATOM 690 C C . PRO A 1 88 ? -16.293 9.201 -6.439 1.00 64.06 88 PRO A C 1
ATOM 692 O O . PRO A 1 88 ? -15.289 9.138 -7.152 1.00 64.06 88 PRO A O 1
ATOM 695 N N . ARG A 1 89 ? -17.380 9.870 -6.853 1.00 63.56 89 ARG A N 1
ATOM 696 C CA . ARG A 1 89 ? -17.405 10.653 -8.102 1.00 63.56 89 ARG A CA 1
ATOM 697 C C . ARG A 1 89 ? -16.545 11.906 -7.975 1.00 63.56 89 ARG A C 1
ATOM 699 O O . ARG A 1 89 ? -15.775 12.198 -8.887 1.00 63.56 89 ARG A O 1
ATOM 706 N N . VAL A 1 90 ? -16.632 12.607 -6.846 1.00 63.22 90 VAL A N 1
ATOM 707 C CA . VAL A 1 9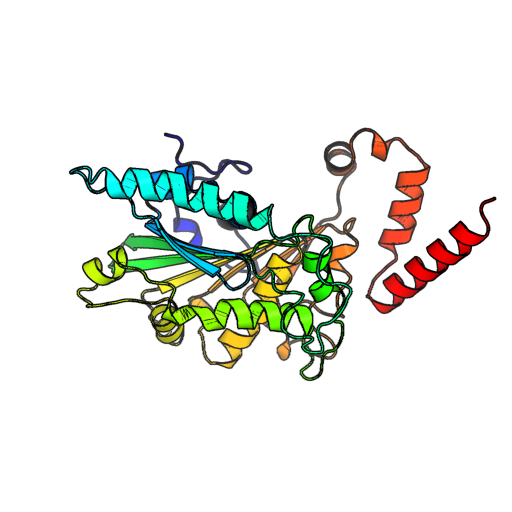0 ? -15.803 13.777 -6.537 1.00 63.22 90 VAL A CA 1
ATOM 708 C C . VAL A 1 90 ? -14.335 13.373 -6.424 1.00 63.22 90 VAL A C 1
ATOM 710 O O . VAL A 1 90 ? -13.509 14.003 -7.074 1.00 63.22 90 VAL A O 1
ATOM 713 N N . ALA A 1 91 ? -14.005 12.290 -5.715 1.00 54.00 91 ALA A N 1
ATOM 714 C CA . ALA A 1 91 ? -12.638 11.775 -5.604 1.00 54.00 91 ALA A CA 1
ATOM 715 C C . ALA A 1 91 ? -12.035 11.432 -6.978 1.00 54.00 91 ALA A C 1
ATOM 717 O O . ALA A 1 91 ? -10.941 11.891 -7.314 1.00 54.00 91 ALA A O 1
ATOM 718 N N . ARG A 1 92 ? -12.782 10.711 -7.830 1.00 64.06 92 ARG A N 1
ATOM 719 C CA . ARG A 1 92 ? -12.372 10.442 -9.220 1.00 64.06 92 ARG A CA 1
ATOM 720 C C . ARG A 1 92 ? -12.173 11.726 -10.019 1.00 64.06 92 ARG A C 1
ATOM 722 O O . ARG A 1 92 ? -11.217 11.830 -10.783 1.00 64.06 92 ARG A O 1
ATOM 729 N N . ARG A 1 93 ? -13.049 12.716 -9.844 1.00 57.72 93 ARG A N 1
ATOM 730 C CA . ARG A 1 93 ? -12.940 14.006 -10.532 1.00 57.72 93 ARG A CA 1
ATOM 731 C C . ARG A 1 93 ? -11.731 14.812 -10.050 1.00 57.72 93 ARG A C 1
ATOM 733 O O . ARG A 1 93 ? -11.018 15.363 -10.879 1.00 57.72 93 ARG A O 1
ATOM 740 N N . LEU A 1 94 ? -11.447 14.831 -8.748 1.00 55.91 94 LEU A N 1
ATOM 741 C CA . LEU A 1 94 ? -10.260 15.472 -8.172 1.00 55.91 94 LEU A CA 1
ATOM 742 C C . LEU A 1 94 ? -8.966 14.805 -8.646 1.00 55.91 94 LEU A C 1
ATOM 744 O O . LEU A 1 94 ? -8.030 15.509 -9.013 1.00 55.91 94 LEU A O 1
ATOM 748 N N . ARG A 1 95 ? -8.951 13.469 -8.759 1.00 58.19 95 ARG A N 1
ATOM 749 C CA . ARG A 1 95 ? -7.845 12.723 -9.382 1.00 58.19 95 ARG A CA 1
ATOM 750 C C . ARG A 1 95 ? -7.570 13.187 -10.821 1.00 58.19 95 ARG A C 1
ATOM 752 O O . ARG A 1 95 ? -6.424 13.130 -11.257 1.00 58.19 95 ARG A O 1
ATOM 759 N N . MET A 1 96 ? -8.599 13.630 -11.549 1.00 57.75 96 MET A N 1
ATOM 760 C CA . MET A 1 96 ? -8.493 14.083 -12.941 1.00 57.75 96 MET A CA 1
ATOM 761 C C . MET A 1 96 ? -8.221 15.593 -13.104 1.00 57.75 96 MET A C 1
ATOM 763 O O . MET A 1 96 ? -7.658 15.970 -14.125 1.00 57.75 96 MET A O 1
ATOM 767 N N . MET A 1 97 ? -8.613 16.463 -12.159 1.00 48.78 97 MET A N 1
ATOM 768 C CA . MET A 1 97 ? -8.771 17.914 -12.411 1.00 48.78 97 MET A CA 1
ATOM 769 C C . MET A 1 97 ? -7.776 18.882 -11.733 1.00 48.78 97 MET A C 1
ATOM 771 O O . MET A 1 97 ? -8.054 20.079 -11.708 1.00 48.78 97 MET A O 1
ATOM 775 N N . SER A 1 98 ? -6.613 18.479 -11.214 1.00 43.28 98 SER A N 1
ATOM 776 C CA . SER A 1 98 ? -5.624 19.487 -10.761 1.00 43.28 98 SER A CA 1
ATOM 777 C C . SER A 1 98 ? -4.686 19.937 -11.896 1.00 43.28 98 SER A C 1
ATOM 779 O O . SER A 1 98 ? -3.648 19.334 -12.149 1.00 43.28 98 SER A O 1
ATOM 781 N N . ASN A 1 99 ? -5.151 20.986 -12.592 1.00 36.78 99 ASN A N 1
ATOM 782 C CA . ASN A 1 99 ? -4.517 21.901 -13.561 1.00 36.78 99 ASN A CA 1
ATOM 783 C C . ASN A 1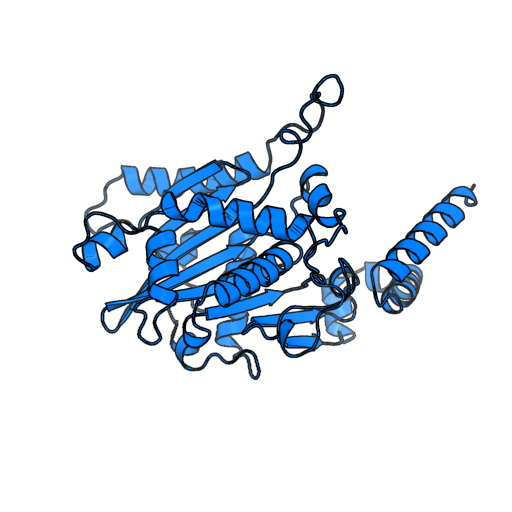 99 ? -3.061 21.626 -14.010 1.00 36.78 99 ASN A C 1
ATOM 785 O O . ASN A 1 99 ? -2.145 21.840 -13.220 1.00 36.78 99 ASN A O 1
ATOM 789 N N . PRO A 1 100 ? -2.819 21.330 -15.307 1.00 35.16 100 PRO A N 1
ATOM 790 C CA . PRO A 1 100 ? -1.480 21.018 -15.803 1.00 35.16 100 PRO A CA 1
ATOM 791 C C . PRO A 1 100 ? -0.590 22.208 -16.239 1.00 35.16 100 PRO A C 1
ATOM 793 O O . PRO A 1 100 ? 0.563 21.953 -16.559 1.00 35.16 100 PRO A O 1
ATOM 796 N N . ILE A 1 101 ? -1.050 23.475 -16.329 1.00 35.34 101 ILE A N 1
ATOM 797 C CA . ILE A 1 101 ? -0.285 24.509 -17.094 1.00 35.34 101 ILE A CA 1
ATOM 798 C C . ILE A 1 101 ? -0.114 25.906 -16.434 1.00 35.34 101 ILE A C 1
ATOM 800 O O . ILE A 1 101 ? 0.722 26.684 -16.883 1.00 35.34 101 ILE A O 1
ATOM 804 N N . THR A 1 102 ? -0.777 26.274 -15.333 1.00 35.41 102 THR A N 1
ATOM 805 C CA . THR A 1 102 ? -0.758 27.690 -14.867 1.00 35.41 102 THR A CA 1
ATOM 806 C C . THR A 1 102 ? 0.261 28.080 -13.781 1.00 35.41 102 THR A C 1
ATOM 808 O O . THR A 1 102 ? 0.171 29.195 -13.280 1.00 35.41 102 THR A O 1
ATOM 811 N N . GLN A 1 103 ? 1.244 27.252 -13.404 1.00 37.00 103 GLN A N 1
ATOM 812 C CA . GLN A 1 103 ? 2.180 27.596 -12.304 1.00 37.00 103 GLN A CA 1
ATOM 813 C C . GLN A 1 103 ? 3.682 27.552 -12.643 1.00 37.00 103 GLN A C 1
ATOM 815 O O . GLN A 1 103 ? 4.513 27.512 -11.744 1.00 37.00 103 GLN A O 1
ATOM 820 N N . VAL A 1 104 ? 4.073 27.641 -13.918 1.00 38.53 104 VAL A N 1
ATOM 821 C CA . VAL A 1 104 ? 5.510 27.722 -14.276 1.00 38.53 104 VAL A CA 1
ATOM 822 C C . VAL A 1 104 ? 6.079 29.146 -14.125 1.00 38.53 104 VAL A C 1
ATOM 824 O O . VAL A 1 104 ? 7.288 29.351 -14.164 1.00 38.53 104 VAL A O 1
ATOM 827 N N . ARG A 1 105 ? 5.244 30.165 -13.882 1.00 35.56 105 ARG A N 1
ATOM 828 C CA . ARG A 1 105 ? 5.708 31.546 -13.672 1.00 35.56 105 ARG A CA 1
ATOM 829 C C . ARG A 1 105 ? 5.285 32.082 -12.307 1.00 35.56 105 ARG A C 1
ATOM 831 O O . ARG A 1 105 ? 4.268 32.753 -12.193 1.00 35.56 105 ARG A O 1
ATOM 838 N N . GLY A 1 106 ? 6.116 31.829 -11.295 1.00 39.16 106 GLY A N 1
ATOM 839 C CA . GLY A 1 106 ? 6.222 32.738 -10.147 1.00 39.16 106 GLY A CA 1
ATOM 840 C C . GLY A 1 106 ? 5.828 32.208 -8.769 1.00 39.16 106 GLY A C 1
ATOM 841 O O . GLY A 1 106 ? 5.102 32.896 -8.060 1.00 39.16 106 GLY A O 1
ATOM 842 N N . LEU A 1 107 ? 6.344 31.056 -8.327 1.00 34.94 107 LEU A N 1
ATOM 843 C CA . LEU A 1 107 ? 6.238 30.656 -6.917 1.00 34.94 107 LEU A CA 1
ATOM 844 C C . LEU A 1 107 ? 7.611 30.290 -6.340 1.00 34.94 107 LEU A C 1
ATOM 846 O O . LEU A 1 107 ? 8.209 29.290 -6.709 1.00 34.94 107 LEU A O 1
ATOM 850 N N . LYS A 1 108 ? 8.080 31.115 -5.394 1.00 37.75 108 LYS A N 1
ATOM 851 C CA . LYS A 1 108 ? 9.260 30.896 -4.532 1.00 37.75 108 LYS A CA 1
ATOM 852 C C . LYS A 1 108 ? 9.015 29.881 -3.396 1.00 37.75 108 LYS A C 1
ATOM 854 O O . LYS A 1 108 ? 9.866 29.732 -2.532 1.00 37.75 108 LYS A O 1
ATOM 859 N N . ASN A 1 109 ? 7.871 29.193 -3.388 1.00 38.22 109 ASN A N 1
ATOM 860 C CA . ASN A 1 109 ? 7.563 28.133 -2.427 1.00 38.22 109 ASN A CA 1
ATOM 861 C C . ASN A 1 109 ? 7.500 26.788 -3.157 1.00 38.22 109 ASN A C 1
ATOM 863 O O . ASN A 1 109 ? 6.479 26.440 -3.748 1.00 38.22 109 ASN A O 1
ATOM 867 N N . GLU A 1 110 ? 8.587 26.021 -3.086 1.00 42.19 110 GLU A N 1
ATOM 868 C CA . GLU A 1 110 ? 8.708 24.672 -3.665 1.00 42.19 110 GLU A CA 1
ATOM 869 C C . GLU A 1 110 ? 7.701 23.660 -3.075 1.00 42.19 110 GLU A C 1
ATOM 871 O O . GLU A 1 110 ? 7.415 22.632 -3.687 1.00 42.19 110 GLU A O 1
ATOM 876 N N . SER A 1 111 ? 7.104 23.962 -1.916 1.00 41.34 111 SER A N 1
ATOM 877 C CA . SER A 1 111 ? 6.204 23.078 -1.158 1.00 41.34 111 SER A CA 1
ATOM 878 C C . SER A 1 111 ? 4.749 23.022 -1.652 1.00 41.34 111 SER A C 1
ATOM 880 O O . SER A 1 111 ? 3.951 22.271 -1.092 1.00 41.34 111 SER A O 1
ATOM 882 N N . LEU A 1 112 ? 4.379 23.819 -2.663 1.00 41.59 112 LEU A N 1
ATOM 883 C CA . LEU A 1 112 ? 2.991 23.984 -3.134 1.00 41.59 112 LEU A CA 1
ATOM 884 C C . LEU A 1 112 ? 2.686 23.320 -4.489 1.00 41.59 112 LEU A C 1
ATOM 886 O O . LEU A 1 112 ? 1.536 23.334 -4.920 1.00 41.59 112 LEU A O 1
ATOM 890 N N . LEU A 1 113 ? 3.681 22.738 -5.160 1.00 41.41 113 LEU A N 1
ATOM 891 C CA . LEU A 1 113 ? 3.581 22.371 -6.579 1.00 41.41 113 LEU A CA 1
ATOM 892 C C . LEU A 1 113 ? 3.305 20.873 -6.872 1.00 41.41 113 LEU A C 1
ATOM 894 O O . LEU A 1 113 ? 3.153 20.532 -8.042 1.00 41.41 113 LEU A O 1
ATOM 898 N N . TYR A 1 114 ? 3.233 19.963 -5.880 1.00 47.91 114 TYR A N 1
ATOM 899 C CA . TYR A 1 114 ? 3.563 18.542 -6.156 1.00 47.91 114 TYR A CA 1
ATOM 900 C C . TYR A 1 114 ? 2.769 17.405 -5.462 1.00 47.91 114 TYR A C 1
ATOM 902 O O . TYR A 1 114 ? 3.095 16.240 -5.689 1.00 47.91 114 TYR A O 1
ATOM 910 N N . ASP A 1 115 ? 1.752 17.644 -4.634 1.00 55.34 115 ASP A N 1
ATOM 911 C CA . ASP A 1 115 ? 1.318 16.585 -3.693 1.00 55.34 115 ASP A CA 1
ATOM 912 C C . ASP A 1 115 ? 0.234 15.677 -4.237 1.00 55.34 115 ASP A C 1
ATOM 914 O O . ASP A 1 115 ? -0.853 16.170 -4.520 1.00 55.34 115 ASP A O 1
ATOM 918 N N . THR A 1 116 ? 0.470 14.358 -4.325 1.00 54.75 116 THR A N 1
ATOM 919 C CA . THR A 1 116 ? -0.589 13.434 -4.771 1.00 54.75 116 THR A CA 1
ATOM 920 C C . THR A 1 116 ? -0.609 12.061 -4.094 1.00 54.75 116 THR A C 1
ATOM 922 O O . THR A 1 116 ? -0.913 11.043 -4.717 1.00 54.75 116 THR A O 1
ATOM 925 N N . GLY A 1 117 ? -0.345 12.037 -2.780 1.00 59.97 117 GLY A N 1
ATOM 926 C CA . GLY A 1 117 ? -0.649 10.874 -1.942 1.00 59.97 117 GLY A CA 1
ATOM 927 C C . GLY A 1 117 ? -2.132 10.527 -2.064 1.00 59.97 117 GLY A C 1
ATOM 928 O O . GLY A 1 117 ? -2.996 11.381 -1.863 1.00 59.97 117 GLY A O 1
ATOM 929 N N . LYS A 1 118 ? -2.428 9.293 -2.471 1.00 84.06 118 LYS A N 1
ATOM 930 C CA . LYS A 1 118 ? -3.790 8.813 -2.702 1.00 84.06 118 LYS A CA 1
ATOM 931 C C . LYS A 1 118 ? -3.976 7.507 -1.967 1.00 84.06 118 LYS A C 1
ATOM 933 O O . LYS A 1 118 ? -3.283 6.531 -2.254 1.00 84.06 118 LYS A O 1
ATOM 938 N N . ALA A 1 119 ? -4.919 7.502 -1.045 1.00 91.94 119 ALA A N 1
ATOM 939 C CA . ALA A 1 119 ? -5.222 6.333 -0.250 1.00 91.94 119 ALA A CA 1
ATOM 940 C C . ALA A 1 119 ? -6.725 6.215 -0.038 1.00 91.94 119 ALA A C 1
ATOM 942 O O . ALA A 1 119 ? -7.454 7.208 -0.067 1.00 91.94 119 ALA A O 1
ATOM 943 N N . ILE A 1 120 ? -7.178 4.991 0.176 1.00 94.62 120 ILE A N 1
ATOM 944 C CA . ILE A 1 120 ? -8.522 4.698 0.646 1.00 94.62 120 ILE A CA 1
ATOM 945 C C . ILE A 1 120 ? -8.421 3.856 1.906 1.00 94.62 120 ILE A C 1
ATOM 947 O O . ILE A 1 120 ? -7.663 2.890 1.951 1.00 94.62 120 ILE A O 1
ATOM 951 N N . THR A 1 121 ? -9.206 4.226 2.903 1.00 97.12 121 THR A N 1
ATOM 952 C CA . THR A 1 121 ? -9.274 3.559 4.196 1.00 97.12 121 THR A CA 1
ATOM 953 C C . THR A 1 121 ? -10.713 3.188 4.454 1.00 97.12 121 THR A C 1
ATOM 955 O O . THR A 1 121 ? -11.605 3.992 4.209 1.00 97.12 121 THR A O 1
ATOM 958 N N . LEU A 1 122 ? -10.949 1.965 4.900 1.00 96.81 122 LEU A N 1
ATOM 959 C CA . LEU A 1 122 ? -12.279 1.435 5.152 1.00 96.81 122 LEU A CA 1
ATOM 960 C C . LEU A 1 122 ? -12.200 0.409 6.275 1.00 96.81 122 LEU A C 1
ATOM 962 O O . LEU A 1 122 ? -11.162 -0.218 6.494 1.00 96.81 122 LEU A O 1
ATOM 966 N N . LEU A 1 123 ? -13.301 0.236 6.989 1.00 96.44 123 LEU A N 1
ATOM 967 C CA . LEU A 1 123 ? -13.366 -0.614 8.166 1.00 96.44 123 LEU A CA 1
ATOM 968 C C . LEU A 1 123 ? -14.466 -1.658 8.002 1.00 96.44 123 LEU A C 1
ATOM 970 O O . LEU A 1 123 ? -15.516 -1.390 7.426 1.00 96.44 123 LEU A O 1
ATOM 974 N N . LYS A 1 124 ? -14.235 -2.858 8.526 1.00 96.06 124 LYS A N 1
ATOM 975 C CA . LYS A 1 124 ? -15.242 -3.915 8.592 1.00 96.06 124 LYS A CA 1
ATOM 976 C C . LYS A 1 124 ? -15.227 -4.577 9.972 1.00 96.06 124 LYS A C 1
ATOM 978 O O . LYS A 1 124 ? -14.163 -5.009 10.424 1.00 96.06 124 LYS A O 1
ATOM 983 N N . PRO A 1 125 ? -16.382 -4.682 10.653 1.00 94.62 125 PRO A N 1
ATOM 984 C CA . PRO A 1 125 ? -16.494 -5.469 11.875 1.00 94.62 125 PRO A CA 1
ATOM 985 C C . PRO A 1 125 ? -16.176 -6.947 11.630 1.00 94.62 125 PRO A C 1
ATOM 987 O O . PRO A 1 125 ? -16.565 -7.525 10.615 1.00 94.62 125 PRO A O 1
ATOM 990 N N . LEU A 1 126 ? -15.503 -7.560 12.597 1.00 93.50 126 LEU A N 1
ATOM 991 C CA . LEU A 1 126 ? -15.211 -8.987 12.673 1.00 93.50 126 LEU A CA 1
ATOM 992 C C . LEU A 1 126 ? -15.892 -9.594 13.915 1.00 93.50 126 LEU A C 1
ATOM 994 O O . LEU A 1 126 ? -16.222 -8.872 14.865 1.00 93.50 126 LEU A O 1
ATOM 998 N N . PRO A 1 127 ? -16.073 -10.927 13.965 1.00 88.81 127 PRO A N 1
ATOM 999 C CA . PRO A 1 127 ? -16.579 -11.600 15.157 1.00 88.81 127 PRO A CA 1
ATOM 1000 C C . PRO A 1 127 ? -15.765 -11.275 16.420 1.00 88.81 127 PRO A C 1
ATOM 1002 O O . PRO A 1 127 ? -14.549 -11.085 16.368 1.00 88.81 127 PRO A O 1
ATOM 1005 N N . GLY A 1 128 ? -16.437 -11.251 17.575 1.00 87.38 128 GLY A N 1
ATOM 1006 C CA . GLY A 1 128 ? -15.788 -11.033 18.875 1.00 87.38 128 GLY A CA 1
ATOM 1007 C C . GLY A 1 128 ? -15.399 -9.580 19.170 1.00 87.38 128 GLY A C 1
ATOM 1008 O O . GLY A 1 128 ? -14.492 -9.352 19.964 1.00 87.38 128 GLY A O 1
ATOM 1009 N N . GLY A 1 129 ? -16.049 -8.600 18.531 1.00 90.25 129 GLY A N 1
ATOM 1010 C CA . GLY A 1 129 ? -15.779 -7.173 18.763 1.00 90.25 129 GLY A CA 1
ATOM 1011 C C . GLY A 1 129 ? -14.438 -6.699 18.194 1.00 90.25 129 GLY A C 1
ATOM 1012 O O . GLY A 1 129 ? -13.870 -5.723 18.684 1.00 90.25 129 GLY A O 1
ATOM 1013 N N . ARG A 1 130 ? -13.923 -7.419 17.191 1.00 95.31 130 ARG A N 1
ATOM 1014 C CA . ARG A 1 130 ? -12.708 -7.078 16.447 1.00 95.31 130 ARG A CA 1
ATOM 1015 C C . ARG A 1 130 ? -13.058 -6.362 15.147 1.00 95.31 130 ARG A C 1
ATOM 1017 O O . ARG A 1 130 ? -14.212 -6.356 14.728 1.00 95.31 130 ARG A O 1
ATOM 1024 N N . PHE A 1 131 ? -12.060 -5.782 14.494 1.00 97.81 131 PHE A N 1
ATOM 1025 C CA . PHE A 1 131 ? -12.238 -5.010 13.270 1.00 97.81 131 PHE A CA 1
ATOM 1026 C C . PHE A 1 131 ? -11.069 -5.230 12.309 1.00 97.81 131 PHE A C 1
ATOM 1028 O O . PHE A 1 131 ? -9.908 -5.249 12.720 1.00 97.81 131 PHE A O 1
ATOM 1035 N N . ALA A 1 132 ? -11.376 -5.351 11.021 1.00 98.25 132 ALA A N 1
ATOM 1036 C CA . ALA A 1 132 ? -10.401 -5.211 9.950 1.00 98.25 132 ALA A CA 1
ATOM 1037 C C . ALA A 1 132 ? -10.416 -3.760 9.462 1.00 98.25 132 ALA A C 1
ATOM 1039 O O . ALA A 1 132 ? -11.483 -3.217 9.177 1.00 98.25 132 ALA A O 1
ATOM 1040 N N . VAL A 1 133 ? -9.244 -3.142 9.346 1.00 98.50 133 VAL A N 1
ATOM 1041 C CA . VAL A 1 133 ? -9.083 -1.811 8.750 1.00 98.50 133 VAL A CA 1
ATOM 1042 C C . VAL A 1 133 ? -8.237 -1.966 7.502 1.00 98.50 133 VAL A C 1
ATOM 1044 O O . VAL A 1 133 ? -7.042 -2.243 7.587 1.00 98.50 133 VAL A O 1
ATOM 1047 N N . ALA A 1 134 ? -8.866 -1.839 6.339 1.00 98.50 134 ALA A N 1
ATOM 1048 C CA . ALA A 1 134 ? -8.187 -1.952 5.062 1.00 98.50 134 ALA A CA 1
ATOM 1049 C C . ALA A 1 134 ? -7.695 -0.580 4.598 1.00 98.50 134 ALA A C 1
ATOM 1051 O O . ALA A 1 134 ? -8.451 0.391 4.618 1.00 98.50 134 ALA A O 1
ATOM 1052 N N . ILE A 1 135 ? -6.432 -0.513 4.179 1.00 98.50 135 ILE A N 1
ATOM 1053 C CA . ILE A 1 135 ? -5.784 0.686 3.647 1.00 98.50 135 ILE A CA 1
ATOM 1054 C C . ILE A 1 135 ? -5.197 0.338 2.281 1.00 98.50 135 ILE A C 1
ATOM 1056 O O . ILE A 1 135 ? -4.275 -0.472 2.171 1.00 98.50 135 ILE A O 1
ATOM 1060 N N . GLY A 1 136 ? -5.745 0.946 1.234 1.00 97.75 136 GLY A N 1
ATOM 1061 C CA . GLY A 1 136 ? -5.257 0.832 -0.132 1.00 97.75 136 GLY A CA 1
ATOM 1062 C C . GLY A 1 136 ? -4.496 2.087 -0.539 1.00 97.75 136 GLY A C 1
ATOM 1063 O O . GLY A 1 136 ? -5.072 3.171 -0.546 1.00 97.75 136 GLY A O 1
ATOM 1064 N N . PHE A 1 137 ? -3.234 1.950 -0.935 1.00 96.06 137 PHE A N 1
ATOM 1065 C CA . PHE A 1 137 ? -2.431 3.035 -1.495 1.00 96.06 137 PHE A CA 1
ATOM 1066 C C . PHE A 1 137 ? -2.455 2.971 -3.023 1.00 96.06 137 PHE A C 1
ATOM 1068 O O . PHE A 1 137 ? -2.060 1.974 -3.635 1.00 96.06 137 PHE A O 1
ATOM 1075 N N . SER A 1 138 ? -2.901 4.051 -3.661 1.00 89.94 138 SER A N 1
ATOM 1076 C CA . SER A 1 138 ? -2.855 4.170 -5.117 1.00 89.94 138 SER A CA 1
ATOM 1077 C C . SER A 1 138 ? -1.419 4.400 -5.558 1.00 89.94 138 SER A C 1
ATOM 1079 O O . SER A 1 138 ? -0.681 5.164 -4.940 1.00 89.94 138 SER A O 1
ATOM 1081 N N . GLY A 1 139 ? -1.043 3.804 -6.684 1.00 81.00 139 GLY A N 1
ATOM 1082 C CA . GLY A 1 139 ? 0.170 4.212 -7.379 1.00 81.00 139 GLY A CA 1
ATOM 1083 C C . GLY A 1 139 ? -0.043 5.443 -8.247 1.00 81.00 139 GLY A C 1
ATOM 1084 O O . GLY A 1 139 ? -1.066 6.138 -8.165 1.00 81.00 139 GLY A O 1
ATOM 1085 N N . THR A 1 140 ? 0.951 5.692 -9.091 1.00 74.88 140 THR A N 1
ATOM 1086 C CA . THR A 1 140 ? 1.090 6.929 -9.847 1.00 74.88 140 THR A CA 1
ATOM 1087 C C . THR A 1 140 ? -0.086 7.127 -10.801 1.00 74.88 140 THR A C 1
ATOM 1089 O O . THR A 1 140 ? -0.484 6.232 -11.550 1.00 74.88 140 THR A O 1
ATOM 1092 N N . GLY A 1 141 ? -0.706 8.307 -10.752 1.00 67.56 141 GLY A N 1
ATOM 1093 C CA . GLY A 1 141 ? -1.734 8.672 -11.718 1.00 67.56 141 GLY A CA 1
ATOM 1094 C C . GLY A 1 141 ? -1.132 9.148 -13.038 1.00 67.56 141 GLY A C 1
ATOM 1095 O O . GLY A 1 141 ? 0.071 9.131 -13.269 1.00 67.56 141 GLY A O 1
ATOM 1096 N N . ARG A 1 142 ? -2.000 9.589 -13.948 1.00 65.94 142 ARG A N 1
ATOM 1097 C CA . ARG A 1 142 ? -1.588 10.020 -15.294 1.00 65.94 142 ARG A CA 1
ATOM 1098 C C . ARG A 1 142 ? -0.976 11.426 -15.330 1.00 65.94 142 ARG A C 1
ATOM 1100 O O . ARG A 1 142 ? -0.582 11.876 -16.398 1.00 65.94 142 ARG A O 1
ATOM 1107 N N . ARG A 1 143 ? -0.957 12.145 -14.202 1.00 62.41 143 ARG A N 1
ATOM 1108 C CA . ARG A 1 143 ? -0.496 13.538 -14.140 1.00 62.41 143 ARG A CA 1
ATOM 1109 C C . ARG A 1 143 ? 1.029 13.553 -13.999 1.00 62.41 143 ARG A C 1
ATOM 1111 O O . ARG A 1 143 ? 1.518 12.850 -13.119 1.00 62.41 143 ARG A O 1
ATOM 1118 N N . PRO A 1 144 ? 1.774 14.367 -14.768 1.00 58.72 144 PRO A N 1
ATOM 1119 C CA . PRO A 1 144 ? 3.230 14.465 -14.637 1.00 58.72 144 PRO A CA 1
ATOM 1120 C C . PRO A 1 144 ? 3.703 14.752 -13.205 1.00 58.72 144 PRO A C 1
ATOM 1122 O O . PRO A 1 144 ? 4.686 14.169 -12.761 1.00 58.72 144 PRO A O 1
ATOM 1125 N N . GLN A 1 145 ? 2.966 15.565 -12.435 1.00 63.09 145 GLN A N 1
ATOM 1126 C CA . GLN A 1 145 ? 3.305 15.827 -11.030 1.00 63.09 145 GLN A CA 1
ATOM 1127 C C . GLN A 1 145 ? 3.255 14.582 -10.127 1.00 63.09 145 GLN A C 1
ATOM 1129 O O . GLN A 1 145 ? 4.016 14.509 -9.167 1.00 63.09 145 GLN A O 1
ATOM 1134 N N . ASP A 1 146 ? 2.423 13.579 -10.447 1.00 65.38 146 ASP A N 1
ATOM 1135 C CA . ASP A 1 146 ? 2.331 12.330 -9.675 1.00 65.38 146 ASP A CA 1
ATOM 1136 C C . ASP A 1 146 ? 3.648 11.522 -9.767 1.00 65.38 146 ASP A C 1
ATOM 1138 O O . ASP A 1 146 ? 3.920 10.675 -8.914 1.00 65.38 146 ASP A O 1
ATOM 1142 N N . TRP A 1 147 ? 4.468 11.787 -10.793 1.00 71.06 147 TRP A N 1
ATOM 1143 C CA . TRP A 1 147 ? 5.751 11.123 -11.035 1.00 71.06 147 TRP A CA 1
ATOM 1144 C C . TRP A 1 147 ? 6.926 11.800 -10.331 1.00 71.06 147 TRP A C 1
ATOM 1146 O O . TRP A 1 147 ? 7.957 11.162 -10.144 1.00 71.06 147 TRP A O 1
ATOM 1156 N N . VAL A 1 148 ? 6.789 13.060 -9.905 1.00 73.81 148 VAL A N 1
ATOM 1157 C CA . VAL A 1 148 ? 7.900 13.830 -9.316 1.00 73.81 148 VAL A CA 1
ATOM 1158 C C . VAL A 1 148 ? 8.413 13.182 -8.031 1.00 73.81 148 VAL A C 1
ATOM 1160 O O . VAL A 1 148 ? 9.613 13.163 -7.779 1.00 73.81 148 VAL A O 1
ATOM 1163 N N . SER A 1 149 ? 7.532 12.608 -7.212 1.00 76.94 149 SER A N 1
ATOM 1164 C CA . SER A 1 149 ? 7.945 11.852 -6.026 1.00 76.94 149 SER A CA 1
ATOM 1165 C C . SER A 1 149 ? 8.732 10.589 -6.385 1.00 76.94 149 SER A C 1
ATOM 1167 O O . SER A 1 149 ? 9.636 10.235 -5.640 1.00 76.94 149 SER A O 1
ATOM 1169 N N . ASN A 1 150 ? 8.477 9.944 -7.527 1.00 81.19 150 ASN A N 1
ATOM 1170 C CA . ASN A 1 150 ? 9.213 8.741 -7.945 1.00 81.19 150 ASN A CA 1
ATOM 1171 C C . ASN A 1 150 ? 10.676 9.032 -8.296 1.00 81.19 150 ASN A C 1
ATOM 1173 O O . ASN A 1 150 ? 11.478 8.108 -8.317 1.00 81.19 150 ASN A O 1
ATOM 1177 N N . THR A 1 151 ? 11.022 10.288 -8.590 1.00 82.12 151 THR A N 1
ATOM 1178 C CA . THR A 1 151 ? 12.376 10.686 -9.007 1.00 82.12 151 THR A CA 1
ATOM 1179 C C . THR A 1 151 ? 13.176 11.354 -7.888 1.00 82.12 151 THR A C 1
ATOM 1181 O O . THR A 1 151 ? 14.302 11.799 -8.103 1.00 82.12 151 THR A O 1
ATOM 1184 N N . ARG A 1 152 ? 12.614 11.463 -6.675 1.00 84.06 152 ARG A N 1
ATOM 1185 C CA . ARG A 1 152 ? 13.303 12.015 -5.495 1.00 84.06 152 ARG A CA 1
ATOM 1186 C C . ARG A 1 152 ? 14.137 10.935 -4.804 1.00 84.06 152 ARG A C 1
ATOM 1188 O O . ARG A 1 152 ? 13.799 10.511 -3.702 1.00 84.06 152 ARG A O 1
ATOM 1195 N N . PHE A 1 153 ? 15.227 10.529 -5.452 1.00 83.88 153 PHE A N 1
ATOM 1196 C CA . PHE A 1 153 ? 16.113 9.441 -5.009 1.00 83.88 153 PHE A CA 1
ATOM 1197 C C . PHE A 1 153 ? 16.992 9.771 -3.789 1.00 83.88 153 PHE A C 1
ATOM 1199 O O . PHE A 1 153 ? 17.770 8.928 -3.346 1.00 83.88 153 PHE A O 1
ATOM 1206 N N . GLY A 1 154 ? 16.904 10.986 -3.236 1.00 84.81 154 GLY A N 1
ATOM 1207 C CA . GLY A 1 154 ? 17.568 11.318 -1.974 1.00 84.81 154 GLY A CA 1
ATOM 1208 C C . GLY A 1 154 ? 17.122 10.370 -0.858 1.00 84.81 154 GLY A C 1
ATOM 1209 O O . GLY A 1 154 ? 15.960 9.972 -0.821 1.00 84.81 154 GLY A O 1
ATOM 1210 N N . HIS A 1 155 ? 18.044 9.981 0.021 1.00 90.06 155 HIS A N 1
ATOM 1211 C CA . HIS A 1 155 ? 17.775 8.983 1.061 1.00 90.06 155 HIS A CA 1
ATOM 1212 C C . HIS A 1 155 ? 18.601 9.225 2.335 1.00 90.06 155 HIS A C 1
ATOM 1214 O O . HIS A 1 155 ? 19.450 8.402 2.681 1.00 90.06 155 HIS A O 1
ATOM 1220 N N . PRO A 1 156 ? 18.384 10.360 3.035 1.00 83.56 156 PRO A N 1
ATOM 1221 C CA . PRO A 1 156 ? 19.153 10.717 4.232 1.00 83.56 156 PRO A CA 1
ATOM 1222 C C . PRO A 1 156 ? 19.059 9.643 5.326 1.00 83.56 156 PRO A C 1
ATOM 1224 O O . PRO A 1 156 ? 20.075 9.278 5.907 1.00 83.56 156 PRO A O 1
ATOM 1227 N N . ASP A 1 157 ? 17.871 9.058 5.505 1.00 87.31 157 ASP A N 1
ATOM 1228 C CA . ASP A 1 157 ? 17.601 7.990 6.474 1.00 87.31 157 ASP A CA 1
ATOM 1229 C C . ASP A 1 157 ? 17.482 6.616 5.802 1.00 87.31 157 ASP A C 1
ATOM 1231 O O . ASP A 1 157 ? 16.697 5.764 6.218 1.00 87.31 157 ASP A O 1
ATOM 1235 N N . LYS A 1 158 ? 18.243 6.397 4.718 1.00 94.38 158 LYS A N 1
ATOM 1236 C CA . LYS A 1 158 ? 18.248 5.160 3.912 1.00 94.38 158 LYS A CA 1
ATOM 1237 C C . LYS A 1 158 ? 16.934 4.840 3.183 1.00 94.38 158 LYS A C 1
ATOM 1239 O O . LYS A 1 158 ? 16.880 3.841 2.471 1.00 94.38 158 LYS A O 1
ATOM 1244 N N . LEU A 1 159 ? 15.895 5.661 3.324 1.00 96.06 159 LEU A N 1
ATOM 1245 C CA . LEU A 1 159 ? 14.595 5.521 2.664 1.00 96.06 159 LEU A CA 1
ATOM 1246 C C . LEU A 1 159 ? 14.461 6.479 1.479 1.00 96.06 159 LEU A C 1
ATOM 1248 O O . LEU A 1 159 ? 14.987 7.585 1.500 1.00 96.06 159 LEU A O 1
ATOM 1252 N N . HIS A 1 160 ? 13.710 6.085 0.455 1.00 94.75 160 HIS A N 1
ATOM 1253 C CA . HIS A 1 160 ? 13.441 6.929 -0.707 1.00 94.75 160 HIS A CA 1
ATOM 1254 C C . HIS A 1 160 ? 12.606 8.160 -0.313 1.00 94.75 160 HIS A C 1
ATOM 1256 O O . HIS A 1 160 ? 11.401 8.039 -0.066 1.00 94.75 160 HIS A O 1
ATOM 1262 N N . ALA A 1 161 ? 13.200 9.357 -0.351 1.00 92.25 161 ALA A N 1
ATOM 1263 C CA . ALA A 1 161 ? 12.596 10.595 0.158 1.00 92.25 161 ALA A CA 1
ATOM 1264 C C . ALA A 1 161 ? 11.218 10.899 -0.445 1.00 92.25 161 ALA A C 1
ATOM 1266 O O . ALA A 1 161 ? 10.311 11.370 0.238 1.00 92.25 161 ALA A O 1
ATOM 1267 N N . GLY A 1 162 ? 11.026 10.611 -1.735 1.00 91.31 162 GLY A N 1
ATOM 1268 C CA . GLY A 1 162 ? 9.721 10.785 -2.373 1.00 91.31 162 GLY A CA 1
ATOM 1269 C C . GLY A 1 162 ? 8.614 9.861 -1.852 1.00 91.31 162 GLY A C 1
ATOM 1270 O O . GLY A 1 162 ? 7.487 10.317 -1.672 1.00 91.31 162 GLY A O 1
ATOM 1271 N N . PHE A 1 163 ? 8.912 8.586 -1.586 1.00 93.62 163 PHE A N 1
ATOM 1272 C CA . PHE A 1 163 ? 7.934 7.637 -1.044 1.00 93.62 163 PHE A CA 1
ATOM 1273 C C . PHE A 1 163 ? 7.703 7.867 0.447 1.00 93.62 163 PHE A C 1
ATOM 1275 O O . PHE A 1 163 ? 6.569 7.763 0.909 1.00 93.62 163 PHE A O 1
ATOM 1282 N N . GLU A 1 164 ? 8.748 8.257 1.177 1.00 94.38 164 GLU A N 1
ATOM 1283 C CA . GLU A 1 164 ? 8.634 8.688 2.566 1.00 94.38 164 GLU A CA 1
ATOM 1284 C C . GLU A 1 164 ? 7.726 9.909 2.708 1.00 94.38 164 GLU A C 1
ATOM 1286 O O . GLU A 1 164 ? 6.795 9.880 3.509 1.00 94.38 164 GLU A O 1
ATOM 1291 N N . TYR A 1 165 ? 7.917 10.934 1.876 1.00 91.94 165 TYR A N 1
ATOM 1292 C CA . TYR A 1 165 ? 7.051 12.109 1.868 1.00 91.94 165 TYR A CA 1
ATOM 1293 C C . TYR A 1 165 ? 5.567 11.741 1.702 1.00 91.94 165 TYR A C 1
ATOM 1295 O O . TYR A 1 165 ? 4.714 12.233 2.438 1.00 91.94 165 TYR A O 1
ATOM 1303 N N . LEU A 1 166 ? 5.250 10.847 0.759 1.00 91.06 166 LEU A N 1
ATOM 1304 C CA . LEU A 1 166 ? 3.876 10.394 0.528 1.00 91.06 166 LEU A CA 1
ATOM 1305 C C . LEU A 1 166 ? 3.326 9.554 1.692 1.00 91.06 166 LEU A C 1
ATOM 1307 O O . LEU A 1 166 ? 2.145 9.673 2.021 1.00 91.06 166 LEU A O 1
ATOM 1311 N N . SER A 1 167 ? 4.171 8.728 2.316 1.00 94.06 167 SER A N 1
ATOM 1312 C CA . SER A 1 167 ? 3.830 7.971 3.526 1.00 94.06 167 SER A CA 1
ATOM 1313 C C . SER A 1 167 ? 3.460 8.902 4.681 1.00 94.06 167 SER A C 1
ATOM 1315 O O . SER A 1 167 ? 2.411 8.719 5.303 1.00 94.06 167 SER A O 1
ATOM 1317 N N . GLU A 1 168 ? 4.275 9.925 4.939 1.00 92.00 168 GLU A N 1
ATOM 1318 C CA . GLU A 1 168 ? 4.006 10.911 5.991 1.00 92.00 168 GLU A CA 1
ATOM 1319 C C . GLU A 1 168 ? 2.791 11.776 5.675 1.00 92.00 168 GLU A C 1
ATOM 1321 O O . GLU A 1 168 ? 2.003 12.073 6.567 1.00 92.00 168 GLU A O 1
ATOM 1326 N N . LEU A 1 169 ? 2.569 12.114 4.403 1.00 89.75 169 LEU A N 1
ATOM 1327 C CA . LEU A 1 169 ? 1.378 12.851 3.993 1.00 89.75 169 LEU A CA 1
ATOM 1328 C C . LEU A 1 169 ? 0.083 12.081 4.295 1.00 89.75 169 LEU A C 1
ATOM 1330 O O . LEU A 1 169 ? -0.926 12.693 4.633 1.00 89.75 169 LEU A O 1
ATOM 1334 N N . TYR A 1 170 ? 0.077 10.754 4.148 1.00 93.06 170 TYR A N 1
ATOM 1335 C CA . TYR A 1 170 ? -1.069 9.938 4.557 1.00 93.06 170 TYR A CA 1
ATOM 1336 C C . TYR A 1 170 ? -1.165 9.820 6.079 1.00 93.06 170 TYR A C 1
ATOM 1338 O O . TYR A 1 170 ? -2.237 10.010 6.651 1.00 93.06 170 TYR A O 1
ATOM 1346 N N . HIS A 1 171 ? -0.042 9.539 6.744 1.00 93.75 171 HIS A N 1
ATOM 1347 C CA . HIS A 1 171 ? -0.013 9.388 8.195 1.00 93.75 171 HIS A CA 1
ATOM 1348 C C . HIS A 1 171 ? -0.452 10.659 8.934 1.00 93.75 171 HIS A C 1
ATOM 1350 O O . HIS A 1 171 ? -1.174 10.564 9.922 1.00 93.75 171 HIS A O 1
ATOM 1356 N N . GLY A 1 172 ? -0.097 11.836 8.414 1.00 90.94 172 GLY A N 1
ATOM 1357 C CA . GLY A 1 172 ? -0.496 13.127 8.967 1.00 90.94 172 GLY A CA 1
ATOM 1358 C C . GLY A 1 172 ? -2.008 13.359 9.011 1.00 90.94 172 GLY A C 1
ATOM 1359 O O . GLY A 1 172 ? -2.437 14.178 9.808 1.00 90.94 172 GLY A O 1
ATOM 1360 N N . ASN A 1 173 ? -2.805 12.619 8.227 1.00 90.06 173 ASN A N 1
ATOM 1361 C CA . ASN A 1 173 ? -4.273 12.700 8.245 1.00 90.06 173 ASN A CA 1
ATOM 1362 C C . ASN A 1 173 ? -4.933 11.648 9.161 1.00 90.06 173 ASN A C 1
ATOM 1364 O O . ASN A 1 173 ? -6.143 11.421 9.095 1.00 90.06 173 ASN A O 1
ATOM 1368 N N . ALA A 1 174 ? -4.152 10.907 9.957 1.00 93.44 174 ALA A N 1
ATOM 1369 C CA . ALA A 1 174 ? -4.676 9.784 10.732 1.00 93.44 174 ALA A CA 1
ATOM 1370 C C . ALA A 1 174 ? -5.685 10.209 11.814 1.00 93.44 174 ALA A C 1
ATOM 1372 O O . ALA A 1 174 ? -6.543 9.408 12.185 1.00 93.44 174 ALA A O 1
ATOM 1373 N N . GLU A 1 175 ? -5.605 11.438 12.325 1.00 93.62 175 GLU A N 1
ATOM 1374 C CA . GLU A 1 175 ? -6.572 11.964 13.296 1.00 93.62 175 GLU A CA 1
ATOM 1375 C C . GLU A 1 175 ? -7.912 12.317 12.631 1.00 93.62 175 GLU A C 1
ATOM 1377 O O . GLU A 1 175 ? -8.970 12.077 13.212 1.00 93.62 175 GLU A O 1
ATOM 1382 N N . GLU A 1 176 ? -7.888 12.806 11.390 1.00 90.62 176 GLU A N 1
ATOM 1383 C CA . GLU A 1 176 ? -9.082 13.195 10.636 1.00 90.62 176 GLU A CA 1
ATOM 1384 C C . GLU A 1 176 ? -9.783 12.019 9.933 1.00 90.62 176 GLU A C 1
ATOM 1386 O O . GLU A 1 176 ? -10.940 12.141 9.516 1.00 90.62 176 GLU A O 1
ATOM 1391 N N . ILE A 1 177 ? -9.120 10.867 9.789 1.00 92.06 177 ILE A N 1
ATOM 1392 C CA . ILE A 1 177 ? -9.745 9.634 9.289 1.00 92.06 177 ILE A CA 1
ATOM 1393 C C . ILE A 1 177 ? -10.566 9.008 10.420 1.00 92.06 177 ILE A C 1
ATOM 1395 O O . ILE A 1 177 ? -10.014 8.361 11.307 1.00 92.06 177 ILE A O 1
ATOM 1399 N N . LEU A 1 178 ? -11.887 9.199 10.382 1.00 92.75 178 LEU A N 1
ATOM 1400 C CA . LEU A 1 178 ? -12.817 8.784 11.438 1.00 92.75 178 LEU A CA 1
ATOM 1401 C C . LEU A 1 178 ? -13.601 7.510 11.097 1.00 92.75 178 LEU A C 1
ATOM 1403 O O . LEU A 1 178 ? -13.990 7.292 9.951 1.00 92.75 178 LEU A O 1
ATOM 1407 N N . PHE A 1 179 ? -13.923 6.738 12.137 1.00 94.44 179 PHE A N 1
ATOM 1408 C CA . PHE A 1 179 ? -14.687 5.491 12.080 1.00 94.44 179 PHE A CA 1
ATOM 1409 C C . PHE A 1 179 ? -15.952 5.542 12.956 1.00 94.44 179 PHE A C 1
ATOM 1411 O O . PHE A 1 179 ? -15.988 4.951 14.043 1.00 94.44 179 PHE A O 1
ATOM 1418 N N . PRO A 1 180 ? -16.998 6.278 12.541 1.00 89.81 180 PRO A N 1
ATOM 1419 C CA . PRO A 1 180 ? -18.191 6.487 13.361 1.00 89.81 180 PRO A CA 1
ATOM 1420 C C . PRO A 1 180 ? -18.972 5.198 13.654 1.00 89.81 180 PRO A C 1
ATOM 1422 O O . PRO A 1 180 ? -19.458 5.029 14.777 1.00 89.81 180 PRO A O 1
ATOM 1425 N N . THR A 1 181 ? -19.077 4.259 12.704 1.00 88.94 181 THR A N 1
ATOM 1426 C CA . THR A 1 181 ? -19.763 2.980 12.951 1.00 88.94 181 THR A CA 1
ATOM 1427 C C . THR A 1 181 ? -19.019 2.154 14.005 1.00 88.94 181 THR A C 1
ATOM 1429 O O . THR A 1 181 ? -19.641 1.636 14.938 1.00 88.94 181 THR A O 1
ATOM 1432 N N . ALA A 1 182 ? -17.688 2.083 13.923 1.00 91.62 182 ALA A N 1
ATOM 1433 C CA . ALA A 1 182 ? -16.875 1.399 14.929 1.00 91.62 182 ALA A CA 1
ATOM 1434 C C . ALA A 1 182 ? -16.887 2.106 16.296 1.00 91.62 182 ALA A C 1
ATOM 1436 O O . ALA A 1 182 ? -16.964 1.433 17.325 1.00 91.62 182 ALA A O 1
ATOM 1437 N N . ALA A 1 183 ? -16.870 3.443 16.331 1.00 94.06 183 ALA A N 1
ATOM 1438 C CA . ALA A 1 183 ? -16.977 4.217 17.569 1.00 94.06 183 ALA A CA 1
ATOM 1439 C C . ALA A 1 183 ? -18.279 3.893 18.321 1.00 94.06 183 ALA A C 1
ATOM 1441 O O . ALA A 1 183 ? -18.237 3.557 19.507 1.00 94.06 183 ALA A O 1
ATOM 1442 N N . LYS A 1 184 ? -19.419 3.874 17.609 1.00 92.31 184 LYS A N 1
ATOM 1443 C CA . LYS A 1 184 ? -20.732 3.479 18.152 1.00 92.31 184 LYS A CA 1
ATOM 1444 C C . LYS A 1 184 ? -20.706 2.052 18.705 1.00 92.31 184 LYS A C 1
ATOM 1446 O O . LYS A 1 184 ? -21.143 1.829 19.834 1.00 92.31 184 LYS A O 1
ATOM 1451 N N . ALA A 1 185 ? -20.146 1.097 17.958 1.00 90.88 185 ALA A N 1
ATOM 1452 C CA . ALA A 1 185 ? -20.028 -0.298 18.396 1.00 90.88 185 ALA A CA 1
ATOM 1453 C C . ALA A 1 185 ? -19.148 -0.459 19.651 1.00 90.88 185 ALA A C 1
ATOM 1455 O O . ALA A 1 185 ? -19.446 -1.272 20.526 1.00 90.88 185 ALA A O 1
ATOM 1456 N N . LEU A 1 186 ? -18.090 0.347 19.766 1.00 93.81 186 LEU A N 1
ATOM 1457 C CA . LEU A 1 186 ? -17.167 0.362 20.902 1.00 93.81 186 LEU A CA 1
ATOM 1458 C C . LEU A 1 186 ? -17.612 1.273 22.055 1.00 93.81 186 LEU A C 1
ATOM 1460 O O . LEU A 1 186 ? -16.893 1.366 23.050 1.00 93.81 186 LEU A O 1
ATOM 1464 N N . LYS A 1 187 ? -18.776 1.929 21.944 1.00 95.12 187 LYS A N 1
ATOM 1465 C CA . LYS A 1 187 ? -19.288 2.911 22.915 1.00 95.12 187 LYS A CA 1
ATOM 1466 C C . LYS A 1 187 ? -18.284 4.039 23.203 1.00 95.12 187 LYS A C 1
ATOM 1468 O O . LYS A 1 187 ? -18.141 4.473 24.344 1.00 95.12 187 LYS A O 1
ATOM 1473 N N . LYS A 1 188 ? -17.578 4.492 22.167 1.00 93.75 188 LYS A N 1
ATOM 1474 C CA . LYS A 1 188 ? -16.690 5.658 22.201 1.00 93.75 188 LYS A CA 1
ATOM 1475 C C . LYS A 1 188 ? -17.373 6.855 21.546 1.00 93.75 188 LYS A C 1
ATOM 1477 O O . LYS A 1 188 ? -18.171 6.683 20.630 1.00 93.75 188 LYS A O 1
ATOM 1482 N N . GLU A 1 189 ? -17.024 8.056 21.997 1.00 93.56 189 GLU A N 1
ATOM 1483 C CA . GLU A 1 189 ? -17.480 9.308 21.379 1.00 93.56 189 GLU A CA 1
ATOM 1484 C C . GLU A 1 189 ? -16.935 9.458 19.952 1.00 93.56 189 GLU A C 1
ATOM 1486 O O . GLU A 1 189 ? -17.670 9.794 19.027 1.00 93.56 189 GLU A O 1
ATOM 1491 N N . SER A 1 190 ? -15.657 9.133 19.762 1.00 95.31 190 SER A N 1
ATOM 1492 C CA . SER A 1 190 ? -14.989 9.127 18.467 1.00 95.31 190 SER A CA 1
ATOM 1493 C C . SER A 1 190 ? -13.967 7.991 18.383 1.00 95.31 190 SER A C 1
ATOM 1495 O O . SER A 1 190 ? -13.523 7.431 19.392 1.00 95.31 190 SER A O 1
ATOM 1497 N N . LEU A 1 191 ? -13.631 7.611 17.153 1.00 96.69 191 LEU A N 1
ATOM 1498 C CA . LEU A 1 191 ? -12.547 6.687 16.849 1.00 96.69 191 LEU A CA 1
ATOM 1499 C C . LEU A 1 191 ? -11.889 7.146 15.550 1.00 96.69 191 LEU A C 1
ATOM 1501 O O . LEU A 1 191 ? -12.574 7.269 14.536 1.00 96.69 191 LEU A O 1
ATOM 1505 N N . SER A 1 192 ? -10.584 7.384 15.587 1.00 97.25 192 SER A N 1
ATOM 1506 C CA . SER A 1 192 ? -9.774 7.788 14.435 1.00 97.25 192 SER A CA 1
ATOM 1507 C C . SER A 1 192 ? -8.796 6.691 14.001 1.00 97.25 192 SER A C 1
ATOM 1509 O O . SER A 1 192 ? -8.544 5.730 14.736 1.00 97.25 192 SER A O 1
ATOM 1511 N N . LEU A 1 193 ? -8.183 6.841 12.824 1.00 97.62 193 LEU A N 1
ATOM 1512 C CA . LEU A 1 193 ? -7.064 5.996 12.401 1.00 97.62 193 LEU A CA 1
ATOM 1513 C C . LEU A 1 193 ? -5.864 6.125 13.338 1.00 97.62 193 LEU A C 1
ATOM 1515 O O . LEU A 1 193 ? -5.198 5.122 13.583 1.00 97.62 193 LEU A O 1
ATOM 1519 N N . ARG A 1 194 ? -5.623 7.301 13.926 1.00 97.69 194 ARG A N 1
ATOM 1520 C CA . ARG A 1 194 ? -4.605 7.466 14.971 1.00 97.69 194 ARG A CA 1
ATOM 1521 C C . ARG A 1 194 ? -4.874 6.531 16.151 1.00 97.69 194 ARG A C 1
ATOM 1523 O O . ARG A 1 194 ? -3.956 5.848 16.597 1.00 97.69 194 ARG A O 1
ATOM 1530 N N . ASP A 1 195 ? -6.119 6.453 16.618 1.00 98.25 195 ASP A N 1
ATOM 1531 C CA . ASP A 1 195 ? -6.489 5.583 17.744 1.00 98.25 195 ASP A CA 1
ATOM 1532 C C . ASP A 1 195 ? -6.335 4.099 17.391 1.00 98.25 195 ASP A C 1
ATOM 1534 O O . ASP A 1 195 ? -5.850 3.310 18.202 1.00 98.25 195 ASP A O 1
ATOM 1538 N N . VAL A 1 196 ? -6.706 3.722 16.162 1.00 98.31 196 VAL A N 1
ATOM 1539 C CA . VAL A 1 196 ? -6.503 2.365 15.633 1.00 98.31 196 VAL A CA 1
ATOM 1540 C C . VAL A 1 196 ? -5.016 2.008 15.592 1.00 98.31 196 VAL A C 1
ATOM 1542 O O . VAL A 1 196 ? -4.628 0.938 16.061 1.00 98.31 196 VAL A O 1
ATOM 1545 N N . ILE A 1 197 ? -4.175 2.897 15.054 1.00 98.25 197 ILE A N 1
ATOM 1546 C CA . ILE A 1 197 ? -2.718 2.716 14.977 1.00 98.25 197 ILE A CA 1
ATOM 1547 C C . ILE A 1 197 ? -2.126 2.572 16.380 1.00 98.25 197 ILE A C 1
ATOM 1549 O O . ILE A 1 197 ? -1.357 1.640 16.617 1.00 98.25 197 ILE A O 1
ATOM 1553 N N . ALA A 1 198 ? -2.511 3.443 17.315 1.00 98.06 198 ALA A N 1
ATOM 1554 C CA . ALA A 1 198 ? -2.059 3.383 18.701 1.00 98.06 198 ALA A CA 1
ATOM 1555 C C . ALA A 1 198 ? -2.436 2.047 19.362 1.00 98.06 198 ALA A C 1
ATOM 1557 O O . ALA A 1 198 ? -1.613 1.431 20.035 1.00 98.06 198 ALA A O 1
ATOM 1558 N N . GLU A 1 199 ? -3.646 1.536 19.120 1.00 98.25 199 GLU A N 1
ATOM 1559 C CA . GLU A 1 199 ? -4.055 0.233 19.646 1.00 98.25 199 GLU A CA 1
ATOM 1560 C C . GLU A 1 199 ? -3.267 -0.933 19.027 1.00 98.25 199 GLU A C 1
ATOM 1562 O O . GLU A 1 199 ? -2.931 -1.884 19.733 1.00 98.25 199 GLU A O 1
ATOM 1567 N N . CYS A 1 200 ? -2.872 -0.830 17.753 1.00 98.31 200 CYS A N 1
ATOM 1568 C CA . CYS A 1 200 ? -2.040 -1.830 17.072 1.00 98.31 200 CYS A CA 1
ATOM 1569 C C . CYS A 1 200 ? -0.607 -1.951 17.635 1.00 98.31 200 CYS A C 1
ATOM 1571 O O . CYS A 1 200 ? 0.138 -2.833 17.202 1.00 98.31 200 CYS A O 1
ATOM 1573 N N . HIS A 1 201 ? -0.211 -1.118 18.605 1.00 97.88 201 HIS A N 1
ATOM 1574 C CA . HIS A 1 201 ? 1.023 -1.302 19.385 1.00 97.88 201 HIS A CA 1
ATOM 1575 C C . HIS A 1 201 ? 0.880 -2.391 20.466 1.00 97.88 201 HIS A C 1
ATOM 1577 O O . HIS A 1 201 ? 1.862 -2.798 21.089 1.00 97.88 201 HIS A O 1
ATOM 1583 N N . ARG A 1 202 ? -0.339 -2.895 20.689 1.00 97.06 202 ARG A N 1
ATOM 1584 C CA . ARG A 1 202 ? -0.634 -3.988 21.619 1.00 97.06 202 ARG A CA 1
ATOM 1585 C C . ARG A 1 202 ? -0.726 -5.324 20.889 1.00 97.06 202 ARG A C 1
ATOM 1587 O O . ARG A 1 202 ? -1.312 -5.403 19.814 1.00 97.06 202 ARG A O 1
ATOM 1594 N N . GLU A 1 203 ? -0.235 -6.394 21.510 1.00 93.12 203 GLU A N 1
ATOM 1595 C CA . GLU A 1 203 ? -0.334 -7.761 20.961 1.00 93.12 203 GLU A CA 1
ATOM 1596 C C . GLU A 1 203 ? -1.793 -8.253 20.853 1.00 93.12 203 GLU A C 1
ATOM 1598 O O . GLU A 1 203 ? -2.129 -9.058 19.990 1.00 93.12 203 GLU A O 1
ATOM 1603 N N . ASP A 1 204 ? -2.679 -7.752 21.718 1.00 93.81 204 ASP A N 1
ATOM 1604 C CA . ASP A 1 204 ? -4.096 -8.122 21.801 1.00 93.81 204 ASP A CA 1
ATOM 1605 C C . ASP A 1 204 ? -5.036 -7.104 21.131 1.00 93.81 204 ASP A C 1
ATOM 1607 O O . ASP A 1 204 ? -6.218 -7.037 21.476 1.00 93.81 204 ASP A O 1
ATOM 1611 N N . SER A 1 205 ? -4.518 -6.307 20.187 1.00 97.19 205 SER A N 1
ATOM 1612 C CA . SER A 1 205 ? -5.288 -5.286 19.467 1.00 97.19 205 SER A CA 1
ATOM 1613 C C . SER A 1 205 ? -6.609 -5.841 18.928 1.00 97.19 205 SER A C 1
ATOM 1615 O O . SER A 1 205 ? -6.673 -6.927 18.339 1.00 97.19 205 SER A O 1
ATOM 1617 N N . ARG A 1 206 ? -7.689 -5.063 19.074 1.00 96.88 206 ARG A N 1
ATOM 1618 C CA . ARG A 1 206 ? -8.976 -5.389 18.441 1.00 96.88 206 ARG A CA 1
ATOM 161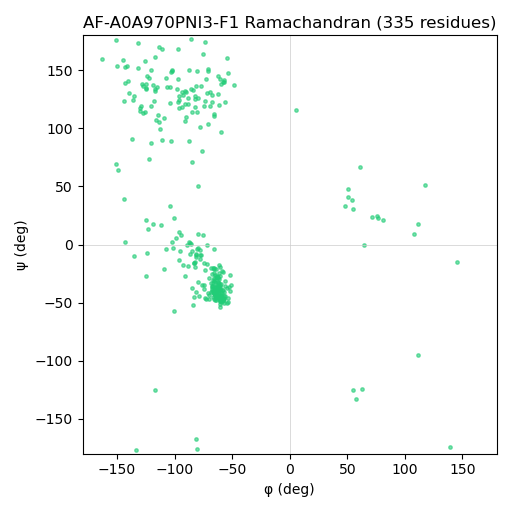9 C C . ARG A 1 206 ? -8.955 -5.112 16.943 1.00 96.88 206 ARG A C 1
ATOM 1621 O O . ARG A 1 206 ? -9.837 -5.593 16.233 1.00 96.88 206 ARG A O 1
ATOM 1628 N N . PHE A 1 207 ? -7.973 -4.353 16.470 1.00 98.25 207 PHE A N 1
ATOM 1629 C CA . PHE A 1 207 ? -7.827 -3.957 15.081 1.00 98.25 207 PHE A CA 1
ATOM 1630 C C . PHE A 1 207 ? -6.727 -4.756 14.392 1.00 98.25 207 PHE A C 1
ATOM 1632 O O . PHE A 1 207 ? -5.626 -4.914 14.920 1.00 98.25 207 PHE A O 1
ATOM 1639 N N . THR A 1 208 ? -7.019 -5.207 13.177 1.00 98.12 208 THR A N 1
ATOM 1640 C CA . THR A 1 208 ? -6.029 -5.747 12.246 1.00 98.12 208 THR A CA 1
ATOM 1641 C C . THR A 1 208 ? -5.989 -4.868 11.005 1.00 98.12 208 THR A C 1
ATOM 1643 O O . THR A 1 208 ? -7.012 -4.660 10.350 1.00 98.12 208 THR A O 1
ATOM 1646 N N . LEU A 1 209 ? -4.806 -4.357 10.679 1.00 98.50 209 LEU A N 1
ATOM 1647 C CA . LEU A 1 209 ? -4.556 -3.574 9.480 1.00 98.50 209 LEU A CA 1
ATOM 1648 C C . LEU A 1 209 ? -4.341 -4.502 8.285 1.00 98.50 209 LEU A C 1
ATOM 1650 O O . LEU A 1 209 ? -3.450 -5.353 8.301 1.00 98.50 209 LEU A O 1
ATOM 1654 N N . VAL A 1 210 ? -5.127 -4.302 7.232 1.00 98.44 210 VAL A N 1
ATOM 1655 C CA . VAL A 1 210 ? -4.956 -4.961 5.935 1.00 98.44 210 VAL A CA 1
ATOM 1656 C C . VAL A 1 210 ? -4.464 -3.925 4.935 1.00 98.44 210 VAL A C 1
ATOM 1658 O O . VAL A 1 210 ? -5.199 -3.025 4.546 1.00 98.44 210 VAL A O 1
ATOM 1661 N N . LEU A 1 211 ? -3.205 -4.020 4.533 1.00 98.62 211 LEU A N 1
ATOM 1662 C CA . LEU A 1 211 ? -2.545 -3.016 3.707 1.00 98.62 211 LEU A CA 1
ATOM 1663 C C . LEU A 1 211 ? -2.389 -3.546 2.286 1.00 98.62 211 LEU A C 1
ATOM 1665 O O . LEU A 1 211 ? -1.955 -4.682 2.089 1.00 98.62 211 LEU A O 1
ATOM 1669 N N . SER A 1 212 ? -2.686 -2.717 1.290 1.00 98.50 212 SER A N 1
ATOM 1670 C CA . SER A 1 212 ? -2.358 -3.047 -0.092 1.00 98.50 212 SER A CA 1
ATOM 1671 C C . SER A 1 212 ? -1.924 -1.844 -0.913 1.00 98.50 212 SER A C 1
ATOM 1673 O O . SER A 1 212 ? -2.320 -0.711 -0.647 1.00 98.50 212 SER A O 1
ATOM 1675 N N . GLY A 1 213 ? -1.115 -2.084 -1.938 1.00 97.31 213 GLY A N 1
ATOM 1676 C CA . GLY A 1 213 ? -0.718 -1.059 -2.890 1.00 97.31 213 GLY A CA 1
ATOM 1677 C C . GLY A 1 213 ? -0.142 -1.651 -4.168 1.00 97.31 213 GLY A C 1
ATOM 1678 O O . GLY A 1 213 ? 0.319 -2.790 -4.190 1.00 97.31 213 GLY A O 1
ATOM 1679 N N . HIS A 1 214 ? -0.150 -0.859 -5.239 1.00 95.38 214 HIS A N 1
ATOM 1680 C CA . HIS A 1 214 ? 0.453 -1.224 -6.524 1.00 95.38 214 HIS A CA 1
ATOM 1681 C C . HIS A 1 214 ? 1.398 -0.128 -7.022 1.00 95.38 214 HIS A C 1
ATOM 1683 O O . HIS A 1 214 ? 1.043 1.055 -6.964 1.00 95.38 214 HIS A O 1
ATOM 1689 N N . SER A 1 215 ? 2.563 -0.510 -7.555 1.00 94.50 215 SER A N 1
ATOM 1690 C CA . SER A 1 215 ? 3.589 0.417 -8.048 1.00 94.50 215 SER A CA 1
ATOM 1691 C C . SER A 1 215 ? 3.989 1.425 -6.957 1.00 94.50 215 SER A C 1
ATOM 1693 O O . SER A 1 215 ? 4.312 1.011 -5.844 1.00 94.50 215 SER A O 1
ATOM 1695 N N . GLN A 1 216 ? 3.920 2.737 -7.202 1.00 93.50 216 GLN A N 1
ATOM 1696 C CA . GLN A 1 216 ? 4.172 3.771 -6.183 1.00 93.50 216 GLN A CA 1
ATOM 1697 C C . GLN A 1 216 ? 3.359 3.555 -4.890 1.00 93.50 216 GLN A C 1
ATOM 1699 O O . GLN A 1 216 ? 3.876 3.793 -3.804 1.00 93.50 216 GLN A O 1
ATOM 1704 N N . GLY A 1 217 ? 2.128 3.040 -4.967 1.00 95.62 217 GLY A N 1
ATOM 1705 C CA . GLY A 1 217 ? 1.324 2.753 -3.778 1.00 95.62 217 GLY A CA 1
ATOM 1706 C C . GLY A 1 217 ? 1.922 1.628 -2.933 1.00 95.62 217 GLY A C 1
ATOM 1707 O O . GLY A 1 217 ? 1.922 1.697 -1.708 1.00 95.62 217 GLY A O 1
ATOM 1708 N N . ALA A 1 218 ? 2.516 0.623 -3.579 1.00 97.38 218 ALA A N 1
ATOM 1709 C CA . ALA A 1 218 ? 3.257 -0.427 -2.887 1.00 97.38 218 ALA A CA 1
ATOM 1710 C C . ALA A 1 218 ? 4.573 0.097 -2.283 1.00 97.38 218 ALA A C 1
ATOM 1712 O O . ALA A 1 218 ? 5.031 -0.406 -1.260 1.00 97.38 218 ALA A O 1
ATOM 1713 N N . ALA A 1 219 ? 5.174 1.123 -2.890 1.00 96.88 219 ALA A N 1
ATOM 1714 C CA . ALA A 1 219 ? 6.331 1.820 -2.336 1.00 96.88 219 ALA A CA 1
ATOM 1715 C C . ALA A 1 219 ? 5.970 2.567 -1.041 1.00 96.88 219 ALA A C 1
ATOM 1717 O O . ALA A 1 219 ? 6.646 2.429 -0.024 1.00 96.88 219 ALA A O 1
ATOM 1718 N N . VAL A 1 220 ? 4.853 3.303 -1.063 1.00 97.00 220 VAL A N 1
ATOM 1719 C CA . VAL A 1 220 ? 4.305 3.991 0.115 1.00 97.00 220 VAL A CA 1
ATOM 1720 C C . VAL A 1 220 ? 3.947 2.989 1.207 1.00 97.00 220 VAL A C 1
ATOM 1722 O O . VAL A 1 220 ? 4.312 3.200 2.356 1.00 97.00 220 VAL A O 1
ATOM 1725 N N . LEU A 1 221 ? 3.308 1.871 0.854 1.00 98.31 221 LEU A N 1
ATOM 1726 C CA . LEU A 1 221 ? 2.984 0.789 1.785 1.00 98.31 221 LEU A CA 1
ATOM 1727 C C . LEU A 1 221 ? 4.227 0.254 2.507 1.00 98.31 221 LEU A C 1
ATOM 1729 O O . LEU A 1 221 ? 4.179 0.060 3.723 1.00 98.31 221 LEU A O 1
ATOM 1733 N N . GLN A 1 222 ? 5.327 0.032 1.779 1.00 98.38 222 GLN A N 1
ATOM 1734 C CA . GLN A 1 222 ? 6.590 -0.441 2.353 1.00 98.38 222 GLN A CA 1
ATOM 1735 C C . GLN A 1 222 ? 7.132 0.548 3.388 1.00 98.38 222 GLN A C 1
ATOM 1737 O O . GLN A 1 222 ? 7.364 0.175 4.537 1.00 98.38 222 GLN A O 1
ATOM 1742 N N . VAL A 1 223 ? 7.280 1.816 2.993 1.00 97.81 223 VAL A N 1
ATOM 1743 C CA . VAL A 1 223 ? 7.834 2.860 3.865 1.00 97.81 223 VAL A CA 1
ATOM 1744 C C . VAL A 1 223 ? 6.927 3.121 5.066 1.00 97.81 223 VAL A C 1
ATOM 1746 O O . VAL A 1 223 ? 7.406 3.177 6.197 1.00 97.81 223 VAL A O 1
ATOM 1749 N N . TRP A 1 224 ? 5.616 3.216 4.846 1.00 97.94 224 TRP A N 1
ATOM 1750 C CA . TRP A 1 224 ? 4.646 3.449 5.910 1.00 97.94 224 TRP A CA 1
ATOM 1751 C C . TRP A 1 224 ? 4.691 2.333 6.948 1.00 97.94 224 TRP A C 1
ATOM 1753 O O . TRP A 1 224 ? 4.830 2.608 8.136 1.00 97.94 224 TRP A O 1
ATOM 1763 N N . THR A 1 225 ? 4.647 1.074 6.505 1.00 98.44 225 THR A N 1
ATOM 1764 C CA . THR A 1 225 ? 4.691 -0.086 7.408 1.00 98.44 225 THR A CA 1
ATOM 1765 C C . THR A 1 225 ? 5.984 -0.105 8.211 1.00 98.44 225 THR A C 1
ATOM 1767 O O . THR A 1 225 ? 5.934 -0.252 9.428 1.00 98.44 225 THR A O 1
ATOM 1770 N N . TYR A 1 226 ? 7.127 0.096 7.550 1.00 97.94 226 TYR A N 1
ATOM 1771 C CA . TYR A 1 226 ? 8.426 0.148 8.214 1.00 97.94 226 TYR A CA 1
ATOM 1772 C C . TYR A 1 226 ? 8.446 1.185 9.340 1.00 97.94 226 TYR A C 1
ATOM 1774 O O . TYR A 1 226 ? 8.780 0.849 10.473 1.00 97.94 226 TYR A O 1
ATOM 1782 N N . LYS A 1 227 ? 8.016 2.423 9.071 1.00 96.94 227 LYS A N 1
ATOM 1783 C CA . LYS A 1 227 ? 8.018 3.493 10.080 1.00 96.94 227 LYS A CA 1
ATOM 1784 C C . LYS A 1 227 ? 7.082 3.191 11.247 1.00 96.94 227 LYS A C 1
ATOM 1786 O O . LYS A 1 227 ? 7.466 3.370 12.397 1.00 96.94 227 LYS A O 1
ATOM 1791 N N . ARG A 1 228 ? 5.898 2.639 10.969 1.00 97.00 228 ARG A N 1
ATOM 1792 C CA . ARG A 1 228 ? 4.965 2.222 12.023 1.00 97.00 228 ARG A CA 1
ATOM 1793 C C . ARG A 1 228 ? 5.524 1.098 12.902 1.00 97.00 228 ARG A C 1
ATOM 1795 O O . ARG A 1 228 ? 5.290 1.103 14.106 1.00 97.00 228 ARG A O 1
ATOM 1802 N N . LEU A 1 229 ? 6.282 0.158 12.336 1.00 96.88 229 LEU A N 1
ATOM 1803 C CA . LEU A 1 229 ? 6.987 -0.861 13.124 1.00 96.88 229 LEU A CA 1
ATOM 1804 C C . LEU A 1 229 ? 8.072 -0.238 14.009 1.00 96.88 229 LEU A C 1
ATOM 1806 O O . LEU A 1 229 ? 8.177 -0.608 15.175 1.00 96.88 229 LEU A O 1
ATOM 1810 N N . GLN A 1 230 ? 8.831 0.737 13.492 1.00 95.50 230 GLN A N 1
ATOM 1811 C CA . GLN A 1 230 ? 9.833 1.466 14.285 1.00 95.50 230 GLN A CA 1
ATOM 1812 C C . GLN A 1 230 ? 9.209 2.254 15.449 1.00 95.50 230 GLN A C 1
ATOM 1814 O O . GLN A 1 230 ? 9.842 2.425 16.486 1.00 95.50 230 GLN A O 1
ATOM 1819 N N . GLU A 1 231 ? 7.956 2.691 15.312 1.00 96.06 231 GLU A N 1
ATOM 1820 C CA . GLU A 1 231 ? 7.189 3.351 16.378 1.00 96.06 231 GLU A CA 1
ATOM 1821 C C . GLU A 1 231 ? 6.615 2.371 17.421 1.00 96.06 231 GLU A C 1
ATOM 1823 O O . GLU A 1 231 ? 6.159 2.794 18.482 1.00 96.06 231 GLU A O 1
ATOM 1828 N N . GLY A 1 232 ? 6.693 1.059 17.169 1.00 97.06 232 GLY A N 1
ATOM 1829 C CA . GLY A 1 232 ? 6.281 0.009 18.103 1.00 97.06 232 GLY A CA 1
ATOM 1830 C C . GLY A 1 232 ? 4.995 -0.728 17.724 1.00 97.06 232 GLY A C 1
ATOM 1831 O O . GLY A 1 232 ? 4.499 -1.527 18.526 1.00 97.06 232 GLY A O 1
ATOM 1832 N N . MET A 1 233 ? 4.451 -0.503 16.523 1.00 97.31 233 MET A N 1
ATOM 1833 C CA . MET A 1 233 ? 3.344 -1.306 16.001 1.00 97.31 233 MET A CA 1
ATOM 1834 C C . MET A 1 233 ? 3.742 -2.785 15.933 1.00 97.31 233 MET A C 1
ATOM 1836 O O . MET A 1 233 ? 4.862 -3.126 15.557 1.00 97.31 233 MET A O 1
ATOM 1840 N N . LYS A 1 234 ? 2.820 -3.681 16.288 1.00 97.25 234 LYS A N 1
ATOM 1841 C CA . LYS A 1 234 ? 3.099 -5.120 16.348 1.00 97.25 234 LYS A CA 1
ATOM 1842 C C . LYS A 1 234 ? 2.809 -5.804 15.021 1.00 97.25 234 LYS A C 1
ATOM 1844 O O . LYS A 1 234 ? 1.718 -5.663 14.471 1.00 97.25 234 LYS A O 1
ATOM 1849 N N . GLU A 1 235 ? 3.760 -6.607 14.547 1.00 95.69 235 GLU A N 1
ATOM 1850 C CA . GLU A 1 235 ? 3.640 -7.371 13.297 1.00 95.69 235 GLU A CA 1
ATOM 1851 C C . GLU A 1 235 ? 2.360 -8.224 13.199 1.00 95.69 235 GLU A C 1
ATOM 1853 O O . GLU A 1 235 ? 1.736 -8.215 12.132 1.00 95.69 235 GLU A O 1
ATOM 1858 N N . PRO A 1 236 ? 1.881 -8.905 14.268 1.00 95.44 236 PRO A N 1
ATOM 1859 C CA . PRO A 1 236 ? 0.637 -9.675 14.210 1.00 95.44 236 PRO A CA 1
ATOM 1860 C C . PRO A 1 236 ? -0.590 -8.851 13.804 1.00 95.44 236 PRO A C 1
ATOM 1862 O O . PRO A 1 236 ? -1.531 -9.409 13.233 1.00 95.44 236 PRO A O 1
ATOM 1865 N N . ASN A 1 237 ? -0.566 -7.533 14.013 1.00 97.38 237 ASN A N 1
ATOM 1866 C CA . ASN A 1 237 ? -1.662 -6.631 13.669 1.00 97.38 237 ASN A CA 1
ATOM 1867 C C . ASN A 1 237 ? -1.615 -6.144 12.216 1.00 97.38 237 ASN A C 1
ATOM 1869 O O . ASN A 1 237 ? -2.497 -5.391 11.814 1.00 97.38 237 ASN A O 1
ATOM 1873 N N . ILE A 1 238 ? -0.628 -6.567 11.418 1.00 97.50 238 ILE A N 1
ATOM 1874 C CA . ILE A 1 238 ? -0.418 -6.102 10.042 1.00 97.50 238 ILE A CA 1
ATOM 1875 C C . ILE A 1 238 ? -0.540 -7.270 9.060 1.00 97.50 238 ILE A C 1
ATOM 1877 O O . ILE A 1 238 ? -0.061 -8.380 9.309 1.00 97.50 238 ILE A O 1
ATOM 1881 N N . LYS A 1 239 ? -1.215 -7.026 7.937 1.00 97.81 239 LYS A N 1
ATOM 1882 C CA . LYS A 1 239 ? -1.425 -7.967 6.830 1.00 97.81 239 LYS A CA 1
ATOM 1883 C C . LYS A 1 239 ? -1.205 -7.205 5.528 1.00 97.81 239 LYS A C 1
ATOM 1885 O O . LYS A 1 239 ? -2.123 -6.548 5.049 1.00 97.81 239 LYS A O 1
ATOM 1890 N N . GLY A 1 240 ? 0.026 -7.188 5.019 1.00 98.00 240 GLY A N 1
ATOM 1891 C CA . GLY A 1 240 ? 0.386 -6.303 3.910 1.00 98.00 240 GLY A CA 1
ATOM 1892 C C . GLY A 1 240 ? 0.765 -7.015 2.616 1.00 98.00 240 GLY A C 1
ATOM 1893 O O . GLY A 1 240 ? 1.554 -7.963 2.622 1.00 98.00 240 GLY A O 1
ATOM 1894 N N . MET A 1 241 ? 0.229 -6.507 1.505 1.00 98.38 241 MET A N 1
ATOM 1895 C CA . MET A 1 241 ? 0.442 -7.020 0.153 1.00 98.38 241 MET A CA 1
ATOM 1896 C C . MET A 1 241 ? 0.833 -5.888 -0.803 1.00 98.38 241 MET A C 1
ATOM 1898 O O . MET A 1 241 ? 0.059 -4.969 -1.044 1.00 98.38 241 MET A O 1
ATOM 1902 N N . GLY A 1 242 ? 2.029 -5.947 -1.377 1.00 98.19 242 GLY A N 1
ATOM 1903 C CA . GLY A 1 242 ? 2.462 -5.018 -2.420 1.00 98.19 242 GLY A CA 1
ATOM 1904 C C . GLY A 1 242 ? 2.498 -5.696 -3.786 1.00 98.19 242 GLY A C 1
ATOM 1905 O O . GLY A 1 242 ? 2.905 -6.851 -3.882 1.00 98.19 242 GLY A O 1
ATOM 1906 N N . PHE A 1 243 ? 2.129 -4.977 -4.846 1.00 97.38 243 PHE A N 1
ATOM 1907 C CA . PHE A 1 243 ? 2.174 -5.469 -6.227 1.00 97.38 243 PHE A CA 1
ATOM 1908 C C . PHE A 1 243 ? 2.991 -4.540 -7.125 1.00 97.38 243 PHE A C 1
ATOM 1910 O O . PHE A 1 243 ? 2.847 -3.320 -7.038 1.00 97.38 243 PHE A O 1
ATOM 1917 N N . ALA A 1 244 ? 3.821 -5.101 -8.010 1.00 95.56 244 ALA A N 1
ATOM 1918 C CA . ALA A 1 244 ? 4.702 -4.330 -8.900 1.00 95.56 244 ALA A CA 1
ATOM 1919 C C . ALA A 1 244 ? 5.530 -3.278 -8.130 1.00 95.56 244 ALA A C 1
ATOM 1921 O O . ALA A 1 244 ? 5.654 -2.122 -8.529 1.00 95.56 244 ALA A O 1
ATOM 1922 N N . CYS A 1 245 ? 6.019 -3.664 -6.952 1.00 93.25 245 CYS A N 1
ATOM 1923 C CA . CYS A 1 245 ? 6.622 -2.747 -5.993 1.00 93.25 245 CYS A CA 1
ATOM 1924 C C . CYS A 1 245 ? 7.990 -2.276 -6.485 1.00 93.25 245 CYS A C 1
ATOM 1926 O O . CYS A 1 245 ? 8.798 -3.150 -6.785 1.00 93.25 245 CYS A O 1
ATOM 1928 N N . PRO A 1 246 ? 8.297 -0.967 -6.506 1.00 94.69 246 PRO A N 1
ATOM 1929 C CA . PRO A 1 246 ? 9.664 -0.479 -6.667 1.00 94.69 246 PRO A CA 1
ATOM 1930 C C . PRO A 1 246 ? 10.474 -0.647 -5.375 1.00 94.69 246 PRO A C 1
ATOM 1932 O O . PRO A 1 246 ? 9.912 -0.850 -4.294 1.00 94.69 246 PRO A O 1
ATOM 1935 N N . MET A 1 247 ? 11.799 -0.552 -5.498 1.00 95.38 247 MET A N 1
ATOM 1936 C CA . MET A 1 247 ? 12.734 -0.607 -4.370 1.00 95.38 247 MET A CA 1
ATOM 1937 C C . MET A 1 247 ? 12.740 0.733 -3.632 1.00 95.38 247 MET A C 1
ATOM 1939 O O . MET A 1 247 ? 12.769 1.789 -4.265 1.00 95.38 247 MET A O 1
ATOM 1943 N N . VAL A 1 248 ? 12.719 0.708 -2.299 1.00 96.44 248 VAL A N 1
ATOM 1944 C CA . VAL A 1 248 ? 12.468 1.904 -1.471 1.00 96.44 248 VAL A CA 1
ATOM 1945 C C . VAL A 1 248 ? 13.557 2.214 -0.455 1.00 96.44 248 VAL A C 1
ATOM 1947 O O . VAL A 1 248 ? 13.480 3.262 0.182 1.00 96.44 248 VAL A O 1
ATOM 1950 N N . ALA A 1 249 ? 14.544 1.334 -0.291 1.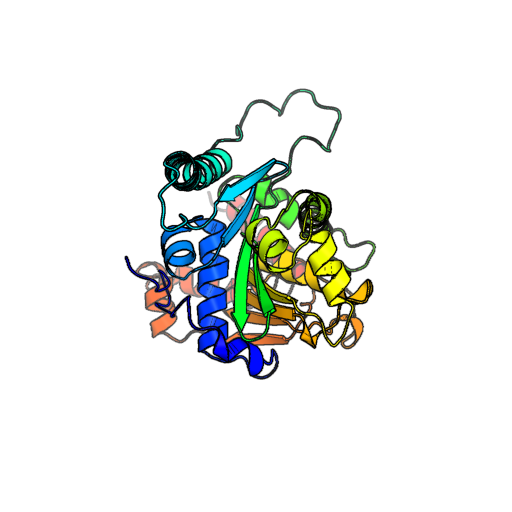00 95.88 249 ALA A N 1
ATOM 1951 C CA . ALA A 1 249 ? 15.636 1.503 0.661 1.00 95.88 249 ALA A CA 1
ATOM 1952 C C . ALA A 1 249 ? 17.014 1.388 -0.010 1.00 95.88 249 ALA A C 1
ATOM 1954 O O . ALA A 1 249 ? 17.128 0.832 -1.105 1.00 95.88 249 ALA A O 1
ATOM 1955 N N . SER A 1 250 ? 18.038 1.955 0.625 1.00 94.19 250 SER A N 1
ATOM 1956 C CA . SER A 1 250 ? 19.445 1.802 0.240 1.00 94.19 250 SER A CA 1
ATOM 1957 C C . SER A 1 250 ? 20.328 1.654 1.478 1.00 94.19 250 SER A C 1
ATOM 1959 O O . SER A 1 250 ? 20.256 2.470 2.398 1.00 94.19 250 SER A O 1
ATOM 1961 N N . GLY A 1 251 ? 21.202 0.646 1.506 1.00 92.81 251 GLY A N 1
ATOM 1962 C CA . GLY A 1 251 ? 22.193 0.491 2.578 1.00 92.81 251 GLY A CA 1
ATOM 1963 C C . GLY A 1 251 ? 21.607 -0.028 3.895 1.00 92.81 251 GLY A C 1
ATOM 1964 O O . GLY A 1 251 ? 22.159 0.233 4.972 1.00 92.81 251 GLY A O 1
ATOM 1965 N N . MET A 1 252 ? 20.480 -0.740 3.824 1.00 94.06 252 MET A N 1
ATOM 1966 C CA . MET A 1 252 ? 19.880 -1.447 4.956 1.00 94.06 252 MET A CA 1
ATOM 1967 C C . MET A 1 252 ? 20.251 -2.936 4.951 1.00 94.06 252 MET A C 1
ATOM 1969 O O . MET A 1 252 ? 20.135 -3.621 3.930 1.00 94.06 252 MET A O 1
ATOM 1973 N N . ASP A 1 253 ? 20.650 -3.471 6.105 1.00 92.69 253 ASP A N 1
ATOM 1974 C CA . ASP A 1 253 ? 20.896 -4.909 6.245 1.00 92.69 253 ASP A CA 1
ATOM 1975 C C . ASP A 1 253 ? 19.589 -5.728 6.283 1.00 92.69 253 ASP A C 1
ATOM 1977 O O . ASP A 1 253 ? 18.480 -5.196 6.273 1.00 92.69 253 ASP A O 1
ATOM 1981 N N . ALA A 1 254 ? 19.699 -7.058 6.297 1.00 90.12 254 ALA A N 1
ATOM 1982 C CA . ALA A 1 254 ? 18.532 -7.942 6.268 1.00 90.12 254 ALA A CA 1
ATOM 1983 C C . ALA A 1 254 ? 17.605 -7.782 7.487 1.00 90.12 254 ALA A C 1
ATOM 1985 O O . ALA A 1 254 ? 16.395 -7.938 7.338 1.00 90.12 254 ALA A O 1
ATOM 1986 N N . SER A 1 255 ? 18.150 -7.456 8.663 1.00 90.50 255 SER A N 1
ATOM 1987 C CA . SER A 1 255 ? 17.359 -7.249 9.879 1.00 90.50 255 SER A CA 1
ATOM 1988 C C . SER A 1 255 ? 16.603 -5.921 9.839 1.00 90.50 255 SER A C 1
ATOM 1990 O O . SER A 1 255 ? 15.436 -5.867 10.209 1.00 90.50 255 SER A O 1
ATOM 1992 N N . GLN A 1 256 ? 17.227 -4.875 9.291 1.00 91.38 256 GLN A N 1
ATOM 1993 C CA . GLN A 1 256 ? 16.609 -3.561 9.097 1.00 91.38 256 GLN A CA 1
ATOM 1994 C C . GLN A 1 256 ? 15.475 -3.602 8.067 1.00 91.38 256 GLN A C 1
ATOM 1996 O O . GLN A 1 256 ? 14.511 -2.854 8.168 1.00 91.38 256 GLN A O 1
ATOM 2001 N N . ARG A 1 257 ? 15.562 -4.500 7.082 1.00 93.06 257 ARG A N 1
ATOM 2002 C CA . ARG A 1 257 ? 14.545 -4.655 6.030 1.00 93.06 257 ARG A CA 1
ATOM 2003 C C . ARG A 1 257 ? 13.411 -5.612 6.396 1.00 93.06 257 ARG A C 1
ATOM 2005 O O . ARG A 1 257 ? 12.545 -5.869 5.556 1.00 93.06 257 ARG A O 1
ATOM 2012 N N . ALA A 1 258 ? 13.416 -6.158 7.611 1.00 90.56 258 ALA A N 1
ATOM 2013 C CA . ALA A 1 258 ? 12.365 -7.046 8.080 1.00 90.56 258 ALA A CA 1
ATOM 2014 C C . ALA A 1 258 ? 11.045 -6.270 8.202 1.00 90.56 258 ALA A C 1
ATOM 2016 O O . ALA A 1 258 ? 10.897 -5.368 9.022 1.00 90.56 258 ALA A O 1
ATOM 2017 N N . CYS A 1 259 ? 10.087 -6.606 7.341 1.00 94.88 259 CYS A N 1
ATOM 2018 C CA . CYS A 1 259 ? 8.727 -6.080 7.360 1.00 94.88 259 CYS A CA 1
ATOM 2019 C C . CYS A 1 259 ? 7.755 -7.224 7.018 1.00 94.88 259 CYS A C 1
ATOM 2021 O O . CYS A 1 259 ? 8.053 -8.010 6.110 1.00 94.88 259 CYS A O 1
ATOM 2023 N N . PRO A 1 260 ? 6.582 -7.322 7.674 1.00 95.94 260 PRO A N 1
ATOM 2024 C CA . PRO A 1 260 ? 5.610 -8.402 7.494 1.00 95.94 260 PRO A CA 1
ATOM 2025 C C . PRO A 1 260 ? 4.762 -8.193 6.224 1.00 95.94 260 PRO A C 1
ATOM 2027 O O . PRO A 1 260 ? 3.530 -8.228 6.242 1.00 95.94 260 PRO A O 1
ATOM 2030 N N . LEU A 1 261 ? 5.438 -7.939 5.104 1.00 98.38 261 LEU A N 1
ATOM 2031 C CA . LEU A 1 261 ? 4.855 -7.598 3.812 1.00 98.38 261 LEU A CA 1
ATOM 2032 C C . LEU A 1 261 ? 5.191 -8.677 2.784 1.00 98.38 261 LEU A C 1
ATOM 2034 O O . LEU A 1 261 ? 6.353 -9.061 2.657 1.00 98.38 261 LEU A O 1
ATOM 2038 N N . ALA A 1 262 ? 4.193 -9.140 2.032 1.00 98.38 262 ALA A N 1
ATOM 2039 C CA . ALA A 1 262 ? 4.405 -9.940 0.828 1.00 98.38 262 ALA A CA 1
ATOM 2040 C C . ALA A 1 262 ? 4.418 -9.011 -0.394 1.00 98.38 262 ALA A C 1
ATOM 2042 O O . ALA A 1 262 ? 3.436 -8.320 -0.662 1.00 98.38 262 ALA A O 1
ATOM 2043 N N . LEU A 1 263 ? 5.532 -8.966 -1.121 1.00 98.38 263 LEU A N 1
ATOM 2044 C CA . LEU A 1 263 ? 5.757 -8.063 -2.249 1.00 98.38 263 LEU A CA 1
ATOM 2045 C C . LEU A 1 263 ? 5.855 -8.872 -3.542 1.00 98.38 263 LEU A C 1
ATOM 2047 O O . LEU A 1 263 ? 6.862 -9.526 -3.797 1.00 98.38 263 LEU A O 1
ATOM 2051 N N . PHE A 1 264 ? 4.811 -8.838 -4.360 1.00 97.62 264 PHE A N 1
ATOM 2052 C CA . PHE A 1 264 ? 4.721 -9.599 -5.601 1.00 97.62 264 PHE A CA 1
ATOM 2053 C C . PHE A 1 264 ? 5.308 -8.802 -6.763 1.00 97.62 264 PHE A C 1
ATOM 2055 O O . PHE A 1 264 ? 4.836 -7.705 -7.084 1.00 97.62 264 PHE A O 1
ATOM 2062 N N . VAL A 1 265 ? 6.329 -9.364 -7.408 1.00 96.06 265 VAL A N 1
ATOM 2063 C CA . VAL A 1 265 ? 7.067 -8.696 -8.486 1.00 96.06 265 VAL A CA 1
ATOM 2064 C C . VAL A 1 265 ? 7.137 -9.569 -9.734 1.00 96.06 265 VAL A C 1
ATOM 2066 O O . VAL A 1 265 ? 7.385 -10.772 -9.669 1.00 96.06 265 VAL A O 1
ATOM 2069 N N . ASN A 1 266 ? 6.917 -8.941 -10.884 1.00 94.00 266 ASN A N 1
ATOM 2070 C CA . ASN A 1 266 ? 7.095 -9.551 -12.193 1.00 94.00 266 ASN A CA 1
ATOM 2071 C C . ASN A 1 266 ? 8.552 -9.342 -12.637 1.00 94.00 266 ASN A C 1
ATOM 2073 O O . ASN A 1 266 ? 9.006 -8.202 -12.693 1.00 94.00 266 ASN A O 1
ATOM 2077 N N . THR A 1 267 ? 9.286 -10.399 -12.998 1.00 91.81 267 THR A N 1
ATOM 2078 C CA . THR A 1 267 ? 10.673 -10.232 -13.473 1.00 91.81 267 THR A CA 1
ATOM 2079 C C . THR A 1 267 ? 10.786 -9.480 -14.798 1.00 91.81 267 THR A C 1
ATOM 2081 O O . THR A 1 267 ? 11.848 -8.935 -15.076 1.00 91.81 267 THR A O 1
ATOM 2084 N N . ASP A 1 268 ? 9.724 -9.397 -15.599 1.00 91.62 268 ASP A N 1
ATOM 2085 C CA . ASP A 1 268 ? 9.711 -8.571 -16.813 1.00 91.62 268 ASP A CA 1
ATOM 2086 C C . ASP A 1 268 ? 9.423 -7.082 -16.517 1.00 91.62 268 ASP A C 1
ATOM 2088 O O . ASP A 1 268 ? 9.566 -6.232 -17.392 1.00 91.62 268 ASP A O 1
ATOM 2092 N N . ASP A 1 269 ? 9.016 -6.734 -15.292 1.00 91.62 269 ASP A N 1
ATOM 2093 C CA . ASP A 1 269 ? 8.719 -5.354 -14.908 1.00 91.62 269 ASP A CA 1
ATOM 2094 C C . ASP A 1 269 ? 9.966 -4.669 -14.332 1.00 91.62 269 ASP A C 1
ATOM 2096 O O . ASP A 1 269 ? 10.401 -4.940 -13.211 1.00 91.62 269 ASP A O 1
ATOM 2100 N N . ILE A 1 270 ? 10.558 -3.761 -15.111 1.00 89.44 270 ILE A N 1
ATOM 2101 C CA . ILE A 1 270 ? 11.725 -2.980 -14.686 1.00 89.44 270 ILE A CA 1
ATOM 2102 C C . ILE A 1 270 ? 11.430 -2.108 -13.465 1.00 89.44 270 ILE A C 1
ATOM 2104 O O . ILE A 1 270 ? 12.325 -1.892 -12.647 1.00 89.44 270 ILE A O 1
ATOM 2108 N N . PHE A 1 271 ? 10.186 -1.652 -13.281 1.00 88.44 271 PHE A N 1
ATOM 2109 C CA . PHE A 1 271 ? 9.863 -0.757 -12.177 1.00 88.44 271 PHE A CA 1
ATOM 2110 C C . PHE A 1 271 ? 10.061 -1.420 -10.816 1.00 88.44 271 PHE A C 1
ATOM 2112 O O . PHE A 1 271 ? 10.308 -0.724 -9.835 1.00 88.44 271 PHE A O 1
ATOM 2119 N N . THR A 1 272 ? 10.060 -2.755 -10.752 1.00 92.69 272 THR A N 1
ATOM 2120 C CA . THR A 1 272 ? 10.300 -3.479 -9.500 1.00 92.69 272 THR A CA 1
ATOM 2121 C C . THR A 1 272 ? 11.771 -3.585 -9.101 1.00 92.69 272 THR A C 1
ATOM 2123 O O . THR A 1 272 ? 12.094 -4.157 -8.057 1.00 92.69 272 THR A O 1
ATOM 2126 N N . ARG A 1 273 ? 12.665 -3.075 -9.953 1.00 90.62 273 ARG A N 1
ATOM 2127 C CA . ARG A 1 273 ? 14.128 -3.082 -9.801 1.00 90.62 273 ARG A CA 1
ATOM 2128 C C . ARG A 1 273 ? 14.717 -1.673 -9.841 1.00 90.62 273 ARG A C 1
ATOM 2130 O O . ARG A 1 273 ? 15.919 -1.510 -9.993 1.00 90.62 273 ARG A O 1
ATOM 2137 N N . VAL A 1 274 ? 13.881 -0.648 -9.723 1.00 88.44 274 VAL A N 1
ATOM 2138 C CA . VAL A 1 274 ? 14.304 0.758 -9.693 1.00 88.44 274 VAL A CA 1
ATOM 2139 C C . VAL A 1 274 ? 13.633 1.476 -8.522 1.00 88.44 274 VAL A C 1
ATOM 2141 O O . VAL A 1 274 ? 12.791 0.900 -7.830 1.00 88.44 274 VAL A O 1
ATOM 2144 N N . GLY A 1 275 ? 14.029 2.725 -8.280 1.00 88.06 275 GLY A N 1
ATOM 2145 C CA . GLY A 1 275 ? 13.724 3.471 -7.059 1.00 88.06 275 GLY A CA 1
ATOM 2146 C C . GLY A 1 275 ? 15.015 3.662 -6.272 1.00 88.06 275 GLY A C 1
ATOM 2147 O O . GLY A 1 275 ? 15.769 4.577 -6.575 1.00 88.06 275 GLY A O 1
ATOM 2148 N N . LEU A 1 276 ? 15.292 2.777 -5.315 1.00 91.50 276 LEU A N 1
ATOM 2149 C CA . LEU A 1 276 ? 16.605 2.645 -4.667 1.00 91.50 276 LEU A CA 1
ATOM 2150 C C . LEU A 1 276 ? 17.228 1.260 -4.935 1.00 91.50 276 LEU A C 1
ATOM 2152 O O . LEU A 1 276 ? 17.387 0.895 -6.099 1.00 91.50 276 LEU A O 1
ATOM 2156 N N . ARG A 1 277 ? 17.605 0.505 -3.889 1.00 92.19 277 ARG A N 1
ATOM 2157 C CA . ARG A 1 277 ? 18.370 -0.754 -3.972 1.00 92.19 277 ARG A CA 1
ATOM 2158 C C . ARG A 1 277 ? 17.717 -1.948 -3.288 1.00 92.19 277 ARG A C 1
ATOM 2160 O O . ARG A 1 277 ? 17.964 -3.079 -3.694 1.00 92.19 277 ARG A O 1
ATOM 2167 N N . GLU A 1 278 ? 16.893 -1.732 -2.268 1.00 94.81 278 GLU A N 1
ATOM 2168 C CA . GLU A 1 278 ? 16.248 -2.822 -1.544 1.00 94.81 278 GLU A CA 1
ATOM 2169 C C . GLU A 1 278 ? 14.739 -2.622 -1.340 1.00 94.81 278 GLU A C 1
ATOM 2171 O O . GLU A 1 278 ? 14.223 -1.505 -1.245 1.00 94.81 278 GLU A O 1
ATOM 2176 N N . HIS A 1 279 ? 14.036 -3.752 -1.241 1.00 96.94 279 HIS A N 1
ATOM 2177 C CA . HIS A 1 279 ? 12.653 -3.849 -0.768 1.00 96.94 279 HIS A CA 1
ATOM 2178 C C . HIS A 1 279 ? 12.603 -4.007 0.757 1.00 96.94 279 HIS A C 1
ATOM 2180 O O . HIS A 1 279 ? 13.492 -4.635 1.346 1.00 96.94 279 HIS A O 1
ATOM 2186 N N . LEU A 1 280 ? 11.527 -3.512 1.373 1.00 97.50 280 LEU A N 1
ATOM 2187 C CA . LEU A 1 280 ? 11.199 -3.711 2.789 1.00 97.50 280 LEU A CA 1
ATOM 2188 C C . LEU A 1 280 ? 10.095 -4.767 2.906 1.00 97.50 280 LEU A C 1
ATOM 2190 O O . LEU A 1 280 ? 8.906 -4.455 2.856 1.00 97.50 280 LEU A O 1
ATOM 2194 N N . GLY A 1 281 ? 10.489 -6.036 3.010 1.00 96.50 281 GLY A N 1
ATOM 2195 C CA . GLY A 1 281 ? 9.570 -7.173 3.089 1.00 96.50 281 GLY A CA 1
ATOM 2196 C C . GLY A 1 281 ? 10.005 -8.389 2.273 1.00 96.50 281 GLY A C 1
ATOM 2197 O O . GLY A 1 281 ? 11.096 -8.439 1.699 1.00 96.50 281 GLY A O 1
ATOM 2198 N N . ARG A 1 282 ? 9.133 -9.400 2.222 1.00 97.12 282 ARG A N 1
ATOM 2199 C CA . ARG A 1 282 ? 9.370 -10.654 1.502 1.00 97.12 282 ARG A CA 1
ATOM 2200 C C . ARG A 1 282 ? 8.978 -10.511 0.036 1.00 97.12 282 ARG A C 1
ATOM 2202 O O . ARG A 1 282 ? 7.800 -10.390 -0.289 1.00 97.12 282 ARG A O 1
ATOM 2209 N N . VAL A 1 283 ? 9.964 -10.592 -0.852 1.00 96.94 283 VAL A N 1
ATOM 2210 C CA . VAL A 1 283 ? 9.745 -10.539 -2.302 1.00 96.94 283 VAL A CA 1
ATOM 2211 C C . VAL A 1 283 ? 9.336 -11.910 -2.848 1.00 96.94 283 VAL A C 1
ATOM 2213 O O . VAL A 1 283 ? 10.033 -12.904 -2.650 1.00 96.94 283 VAL A O 1
ATOM 2216 N N . TRP A 1 284 ? 8.225 -11.927 -3.577 1.00 97.25 284 TRP A N 1
ATOM 2217 C CA . TRP A 1 284 ? 7.690 -13.042 -4.351 1.00 97.25 284 TRP A CA 1
ATOM 2218 C C . TRP A 1 284 ? 7.818 -12.715 -5.834 1.00 97.25 284 TRP A C 1
ATOM 2220 O O . TRP A 1 284 ? 6.938 -12.092 -6.432 1.00 97.25 284 TRP A O 1
ATOM 2230 N N . ALA A 1 285 ? 8.955 -13.094 -6.412 1.00 95.12 285 ALA A N 1
ATOM 2231 C CA . ALA A 1 285 ? 9.221 -12.891 -7.827 1.00 95.12 285 ALA A CA 1
ATOM 2232 C C . ALA A 1 285 ? 8.649 -14.043 -8.655 1.00 95.12 285 ALA A C 1
ATOM 2234 O O . ALA A 1 285 ? 8.867 -15.210 -8.328 1.00 95.12 285 ALA A O 1
ATOM 2235 N N . PHE A 1 286 ? 7.965 -13.718 -9.748 1.00 93.88 286 PHE A N 1
ATOM 2236 C CA . PHE A 1 286 ? 7.565 -14.698 -10.751 1.00 93.88 286 PHE A CA 1
ATOM 2237 C C . PHE A 1 286 ? 8.126 -14.319 -12.117 1.00 93.88 286 PHE A C 1
ATOM 2239 O O . PHE A 1 286 ? 8.182 -13.141 -12.480 1.00 93.88 286 PHE A O 1
ATOM 2246 N N . THR A 1 287 ? 8.524 -15.335 -12.879 1.00 93.31 287 THR A N 1
ATOM 2247 C CA . THR A 1 287 ? 8.947 -15.173 -14.268 1.00 93.31 287 THR A CA 1
ATOM 2248 C C . THR A 1 287 ? 7.771 -15.473 -15.185 1.00 93.31 287 THR A C 1
ATOM 2250 O O . THR A 1 287 ? 7.283 -16.604 -15.166 1.00 93.31 287 THR A O 1
ATOM 2253 N N . PRO A 1 288 ? 7.300 -14.498 -15.983 1.00 92.06 288 PRO A N 1
ATOM 2254 C CA . PRO A 1 288 ? 6.216 -14.730 -16.923 1.00 92.06 288 PRO A CA 1
ATOM 2255 C C . PRO A 1 288 ? 6.540 -15.854 -17.900 1.00 92.06 288 PRO A C 1
ATOM 2257 O O . PRO A 1 288 ? 7.650 -15.943 -18.434 1.00 92.06 288 PRO A O 1
ATOM 2260 N N . ASP A 1 289 ? 5.548 -16.686 -18.186 1.00 92.38 289 ASP A N 1
ATOM 2261 C CA . ASP A 1 289 ? 5.607 -17.616 -19.304 1.00 92.38 289 ASP A CA 1
ATOM 2262 C C . ASP A 1 289 ? 5.139 -16.935 -20.605 1.00 92.38 289 ASP A C 1
ATOM 2264 O O . ASP A 1 289 ? 4.732 -15.770 -20.635 1.00 92.38 289 ASP A O 1
ATOM 2268 N N . ALA A 1 290 ? 5.207 -17.655 -21.723 1.00 89.50 290 ALA A N 1
ATOM 2269 C CA . ALA A 1 290 ? 4.768 -17.119 -23.009 1.00 89.50 290 ALA A CA 1
ATOM 2270 C C . ALA A 1 290 ? 3.263 -16.787 -23.047 1.00 89.50 290 ALA A C 1
ATOM 2272 O O . ALA A 1 290 ? 2.857 -15.909 -23.808 1.00 89.50 290 ALA A O 1
ATOM 2273 N N . ALA A 1 291 ? 2.428 -17.475 -22.261 1.00 91.88 291 ALA A N 1
ATOM 2274 C CA . ALA A 1 291 ? 0.990 -17.230 -22.233 1.00 91.88 291 ALA A CA 1
ATOM 2275 C C . ALA A 1 291 ? 0.675 -15.905 -21.528 1.00 91.88 291 ALA A C 1
ATOM 2277 O O . ALA A 1 291 ? -0.037 -15.076 -22.095 1.00 91.88 291 ALA A O 1
ATOM 2278 N N . PHE A 1 292 ? 1.286 -15.668 -20.366 1.00 92.44 292 PHE A N 1
ATOM 2279 C CA . PHE A 1 292 ? 1.206 -14.407 -19.639 1.00 92.44 292 PHE A CA 1
ATOM 2280 C C . PHE A 1 292 ? 1.680 -13.248 -20.516 1.00 92.44 292 PHE A C 1
ATOM 2282 O O . PHE A 1 292 ? 0.954 -12.275 -20.692 1.00 92.44 292 PHE A O 1
ATOM 2289 N N . ARG A 1 293 ? 2.855 -13.370 -21.150 1.00 91.25 293 ARG A N 1
ATOM 2290 C CA . ARG A 1 293 ? 3.400 -12.316 -22.022 1.00 91.25 293 ARG A CA 1
ATOM 2291 C C . ARG A 1 293 ? 2.476 -11.984 -23.193 1.00 91.25 293 ARG A C 1
ATOM 2293 O O . ARG A 1 293 ? 2.214 -10.809 -23.441 1.00 91.25 293 ARG A O 1
ATOM 2300 N N . ARG A 1 294 ? 1.920 -12.994 -23.873 1.00 89.31 294 ARG A N 1
ATOM 2301 C CA . ARG A 1 294 ? 0.928 -12.776 -24.941 1.00 89.31 294 ARG A CA 1
ATOM 2302 C C . ARG A 1 294 ? -0.326 -12.074 -24.427 1.00 89.31 294 ARG A C 1
ATOM 2304 O O . ARG A 1 294 ? -0.860 -11.216 -25.121 1.00 89.31 294 ARG A O 1
ATOM 2311 N N . GLN A 1 295 ? -0.789 -12.409 -23.225 1.00 91.62 295 GLN A N 1
ATOM 2312 C CA . GLN A 1 295 ? -1.956 -11.763 -22.630 1.00 91.62 295 GLN A CA 1
ATOM 2313 C C . GLN A 1 295 ? -1.669 -10.313 -22.209 1.00 91.62 295 GLN A C 1
ATOM 2315 O O . GLN A 1 295 ? -2.508 -9.443 -22.429 1.00 91.62 295 GLN A O 1
ATOM 2320 N N . SER A 1 296 ? -0.502 -10.043 -21.622 1.00 89.94 296 SER A N 1
ATOM 2321 C CA . SER A 1 296 ? -0.139 -8.726 -21.085 1.00 89.94 296 SER A CA 1
ATOM 2322 C C . SER A 1 296 ? 0.303 -7.734 -22.158 1.00 89.94 296 SER A C 1
ATOM 2324 O O . SER A 1 296 ? -0.124 -6.583 -22.134 1.00 89.94 296 SER A O 1
ATOM 2326 N N . TYR A 1 297 ? 1.146 -8.161 -23.099 1.00 88.12 297 TYR A N 1
ATOM 2327 C CA . TYR A 1 297 ? 1.682 -7.296 -24.154 1.00 88.12 297 TYR A CA 1
ATOM 2328 C C . TYR A 1 297 ? 0.833 -7.335 -25.436 1.00 88.12 297 TYR A C 1
ATOM 2330 O O . TYR A 1 297 ? 0.926 -6.438 -26.276 1.00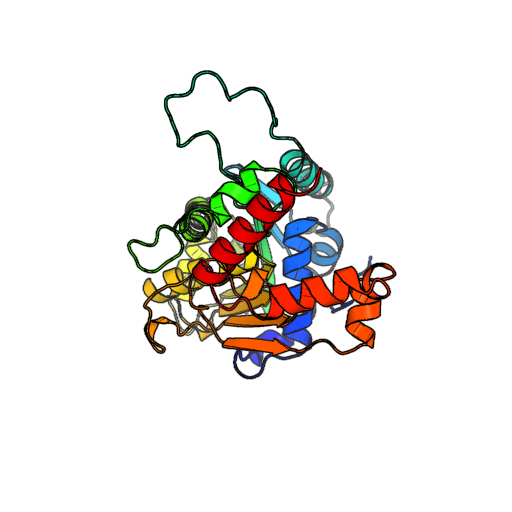 88.12 297 TYR A O 1
ATOM 2338 N N . GLY A 1 298 ? -0.024 -8.349 -25.604 1.00 90.12 298 GLY A N 1
ATOM 2339 C CA . GLY A 1 298 ? -0.904 -8.476 -26.764 1.00 90.12 298 GLY A CA 1
ATOM 2340 C C . GLY A 1 298 ? -0.123 -8.506 -28.078 1.00 90.12 298 GLY A C 1
ATOM 2341 O O . GLY A 1 298 ? 0.891 -9.188 -28.200 1.00 90.12 298 GLY A O 1
ATOM 2342 N N . LYS A 1 299 ? -0.575 -7.717 -29.063 1.00 88.94 299 LYS A N 1
ATOM 2343 C CA . LYS A 1 299 ? 0.071 -7.622 -30.384 1.00 88.94 299 LYS A CA 1
ATOM 2344 C C . LYS A 1 299 ? 1.517 -7.119 -30.322 1.00 88.94 299 LYS A C 1
ATOM 2346 O O . LYS A 1 299 ? 2.294 -7.467 -31.201 1.00 88.94 299 LYS A O 1
ATOM 2351 N N . ALA A 1 300 ? 1.878 -6.335 -29.302 1.00 87.75 300 ALA A N 1
ATOM 2352 C CA . ALA A 1 300 ? 3.241 -5.826 -29.156 1.00 87.75 300 ALA A CA 1
ATOM 2353 C C . ALA A 1 300 ? 4.253 -6.951 -28.892 1.00 87.75 300 ALA A C 1
ATOM 2355 O O . ALA A 1 300 ? 5.419 -6.802 -29.226 1.00 87.75 300 ALA A O 1
ATOM 2356 N N . TRP A 1 301 ? 3.819 -8.094 -28.342 1.00 89.19 301 TRP A N 1
ATOM 2357 C CA . TRP A 1 301 ? 4.706 -9.238 -28.105 1.00 89.19 301 TRP A CA 1
ATOM 2358 C C . TRP A 1 301 ? 5.249 -9.869 -29.392 1.00 89.19 301 TRP A C 1
ATOM 2360 O O . TRP A 1 301 ? 6.335 -10.449 -29.393 1.00 89.19 301 TRP A O 1
ATOM 2370 N N . GLU A 1 302 ? 4.491 -9.773 -30.484 1.00 87.50 302 GLU A N 1
ATOM 2371 C CA . GLU A 1 302 ? 4.876 -10.359 -31.770 1.00 87.50 302 GLU A CA 1
ATOM 2372 C C . GLU A 1 302 ? 6.008 -9.564 -32.441 1.00 87.50 302 GLU A C 1
ATOM 2374 O O . GLU A 1 302 ? 6.778 -10.122 -33.226 1.00 87.50 302 GLU A O 1
ATOM 2379 N N . ASP A 1 303 ? 6.173 -8.290 -32.074 1.00 90.81 303 ASP A N 1
ATOM 2380 C CA . ASP A 1 303 ? 7.236 -7.424 -32.573 1.00 90.81 303 ASP A CA 1
ATOM 2381 C C . ASP A 1 303 ? 8.613 -7.874 -32.027 1.00 90.81 303 ASP A C 1
ATOM 2383 O O . ASP A 1 303 ? 8.827 -7.898 -30.807 1.00 90.81 303 ASP A O 1
ATOM 2387 N N . PRO A 1 304 ? 9.571 -8.262 -32.895 1.00 91.38 304 PRO A N 1
ATOM 2388 C CA . PRO A 1 304 ? 10.931 -8.590 -32.475 1.00 91.38 304 PRO A CA 1
ATOM 2389 C C . PRO A 1 304 ? 11.616 -7.455 -31.703 1.00 91.38 304 PRO A C 1
ATOM 2391 O O . PRO A 1 304 ? 12.320 -7.737 -30.735 1.00 91.38 304 PRO A O 1
ATOM 2394 N N . PHE A 1 305 ? 11.359 -6.194 -32.066 1.00 87.44 305 PHE A N 1
ATOM 2395 C CA . PHE A 1 305 ? 11.970 -5.033 -31.422 1.00 87.44 305 PHE A CA 1
ATOM 2396 C C . PHE A 1 305 ? 11.520 -4.892 -29.966 1.00 87.44 305 PHE A C 1
ATOM 2398 O O . PHE A 1 305 ? 12.337 -4.670 -29.077 1.00 87.44 305 PHE A O 1
ATOM 2405 N N . ILE A 1 306 ? 10.231 -5.103 -29.680 1.00 86.88 306 ILE A N 1
ATOM 2406 C CA . ILE A 1 306 ? 9.710 -5.076 -28.304 1.00 86.88 306 ILE A CA 1
ATOM 2407 C C . ILE A 1 306 ? 10.355 -6.170 -27.449 1.00 86.88 306 ILE A C 1
ATOM 2409 O O . ILE A 1 306 ? 10.676 -5.935 -26.283 1.00 86.88 306 ILE A O 1
ATOM 2413 N N . ARG A 1 307 ? 10.574 -7.360 -28.018 1.00 89.81 307 ARG A N 1
ATOM 2414 C CA . ARG A 1 307 ? 11.230 -8.468 -27.311 1.00 89.81 307 ARG A CA 1
ATOM 2415 C C . ARG A 1 307 ? 12.701 -8.180 -27.028 1.00 89.81 307 ARG A C 1
ATOM 2417 O O . ARG A 1 307 ? 13.167 -8.483 -25.932 1.00 89.81 307 ARG A O 1
ATOM 2424 N N . GLU A 1 308 ? 13.408 -7.572 -27.975 1.00 89.88 308 GLU A N 1
ATOM 2425 C CA . GLU A 1 308 ? 14.793 -7.132 -27.797 1.00 89.88 308 GLU A CA 1
ATOM 2426 C C . GLU A 1 308 ? 14.901 -6.035 -26.728 1.00 89.88 308 GLU A C 1
ATOM 2428 O O . GLU A 1 308 ? 15.672 -6.168 -25.778 1.00 89.88 308 GLU A O 1
ATOM 2433 N N . MET A 1 309 ? 14.042 -5.015 -26.808 1.00 85.38 309 MET A N 1
ATOM 2434 C CA . MET A 1 309 ? 13.936 -3.942 -25.818 1.00 85.38 309 MET A CA 1
ATOM 2435 C C . MET A 1 309 ? 13.652 -4.475 -24.414 1.00 85.38 309 MET A C 1
ATOM 2437 O O . MET A 1 309 ? 14.321 -4.091 -23.456 1.00 85.38 309 MET A O 1
ATOM 2441 N N . LEU A 1 310 ? 12.694 -5.396 -24.274 1.00 87.69 310 LEU A N 1
ATOM 2442 C CA . LEU A 1 310 ? 12.418 -6.040 -22.990 1.00 87.69 310 LEU A CA 1
ATOM 2443 C C . LEU A 1 310 ? 13.631 -6.842 -22.502 1.00 87.69 310 LEU A C 1
ATOM 2445 O O . LEU A 1 310 ? 13.943 -6.820 -21.313 1.00 87.69 310 LEU A O 1
ATOM 2449 N N . GLY A 1 311 ? 14.349 -7.500 -23.416 1.00 88.50 311 GLY A N 1
ATOM 2450 C CA . GLY A 1 311 ? 15.625 -8.150 -23.139 1.00 88.50 311 GLY A CA 1
ATOM 2451 C C . GLY A 1 311 ? 16.632 -7.193 -22.502 1.00 88.50 311 GLY A C 1
ATOM 2452 O O . GLY A 1 311 ? 17.175 -7.511 -21.447 1.00 88.50 311 GLY A O 1
ATOM 2453 N N . ILE A 1 312 ? 16.823 -6.000 -23.070 1.00 87.56 312 ILE A N 1
ATOM 2454 C CA . ILE A 1 312 ? 17.705 -4.958 -22.518 1.00 87.56 312 ILE A CA 1
ATOM 2455 C C . ILE A 1 312 ? 17.227 -4.527 -21.122 1.00 87.56 312 ILE A C 1
ATOM 2457 O O . ILE A 1 312 ? 17.990 -4.585 -20.157 1.00 87.56 312 ILE A O 1
ATOM 2461 N N . LEU A 1 313 ? 15.945 -4.178 -20.974 1.00 87.62 313 LEU A N 1
ATOM 2462 C CA . LEU A 1 313 ? 15.370 -3.724 -19.698 1.00 87.62 313 LEU A CA 1
ATOM 2463 C C . LEU A 1 313 ? 15.415 -4.800 -18.595 1.00 87.62 313 LEU A C 1
ATOM 2465 O O . LEU A 1 313 ? 15.487 -4.488 -17.402 1.00 87.62 313 LEU A O 1
ATOM 2469 N N . ASN A 1 314 ? 15.418 -6.080 -18.966 1.00 88.38 314 ASN A N 1
ATOM 2470 C CA . ASN A 1 314 ? 15.540 -7.200 -18.034 1.00 88.38 314 ASN A CA 1
ATOM 2471 C C . ASN A 1 314 ? 16.941 -7.354 -17.424 1.00 88.38 314 ASN A C 1
ATOM 2473 O O . ASN A 1 314 ? 17.077 -8.011 -16.385 1.00 88.38 314 ASN A O 1
ATOM 2477 N N . HIS A 1 315 ? 17.961 -6.727 -18.017 1.00 88.12 315 HIS A N 1
ATOM 2478 C CA . HIS A 1 315 ? 19.311 -6.684 -17.453 1.00 88.12 315 HIS A CA 1
ATOM 2479 C C . HIS A 1 315 ? 19.476 -5.602 -16.384 1.00 88.12 315 HIS A C 1
ATOM 2481 O O . HIS A 1 315 ? 20.374 -5.728 -15.558 1.00 88.12 315 HIS A O 1
ATOM 2487 N N . VAL A 1 316 ? 18.593 -4.600 -16.339 1.00 89.31 316 VAL A N 1
ATOM 2488 C CA . VAL A 1 316 ? 18.635 -3.540 -15.324 1.00 89.31 316 VAL A CA 1
ATOM 2489 C C . VAL A 1 316 ? 18.305 -4.116 -13.946 1.00 89.31 316 VAL A C 1
ATOM 2491 O O . VAL A 1 316 ? 17.241 -4.717 -13.754 1.00 89.31 316 VAL A O 1
ATOM 2494 N N . ARG A 1 317 ? 19.219 -3.945 -12.985 1.00 85.06 317 ARG A N 1
ATOM 2495 C CA . ARG A 1 317 ? 19.100 -4.465 -11.611 1.00 85.06 317 ARG A CA 1
ATOM 2496 C C . ARG A 1 317 ? 18.864 -3.404 -10.544 1.00 85.06 317 ARG A C 1
ATOM 2498 O O . ARG A 1 317 ? 18.376 -3.758 -9.476 1.00 85.06 317 ARG A O 1
ATOM 2505 N N . ASP A 1 318 ? 19.205 -2.156 -10.826 1.00 82.81 318 ASP A N 1
ATOM 2506 C CA . ASP A 1 318 ? 19.117 -1.046 -9.885 1.00 82.81 318 ASP A CA 1
ATOM 2507 C C . ASP A 1 318 ? 18.877 0.286 -10.614 1.00 82.81 318 ASP A C 1
ATOM 2509 O O . ASP A 1 318 ? 18.830 0.359 -11.848 1.00 82.81 318 ASP A O 1
ATOM 2513 N N . ILE A 1 319 ? 18.699 1.350 -9.828 1.00 84.94 319 ILE A N 1
ATOM 2514 C CA . ILE A 1 319 ? 18.479 2.696 -10.355 1.00 84.94 319 ILE A CA 1
ATOM 2515 C C . ILE A 1 319 ? 19.695 3.243 -11.119 1.00 84.94 319 ILE A C 1
ATOM 2517 O O . ILE A 1 319 ? 19.508 3.945 -12.109 1.00 84.94 319 ILE A O 1
ATOM 2521 N N . ASP A 1 320 ? 20.920 2.881 -10.730 1.00 85.88 320 ASP A N 1
ATOM 2522 C CA . ASP A 1 320 ? 22.143 3.365 -11.380 1.00 85.88 320 ASP A CA 1
ATOM 2523 C C . ASP A 1 320 ? 22.207 2.842 -12.827 1.00 85.88 320 ASP A C 1
ATOM 2525 O O . ASP A 1 320 ? 22.368 3.607 -13.781 1.00 85.88 320 ASP A O 1
ATOM 2529 N N . GLN A 1 321 ? 21.967 1.541 -13.013 1.00 88.19 321 GLN A N 1
ATOM 2530 C CA . GLN A 1 321 ? 21.873 0.904 -14.328 1.00 88.19 321 GLN A CA 1
ATOM 2531 C C . GLN A 1 321 ? 20.685 1.416 -15.144 1.00 88.19 321 GLN A C 1
ATOM 2533 O O . GLN A 1 321 ? 20.795 1.557 -16.364 1.00 88.19 321 GLN A O 1
ATOM 2538 N N . ALA A 1 322 ? 19.554 1.708 -14.496 1.00 87.19 322 ALA A N 1
ATOM 2539 C CA . ALA A 1 322 ? 18.396 2.281 -15.172 1.00 87.19 322 ALA A CA 1
ATOM 2540 C C . ALA A 1 322 ? 18.726 3.658 -15.763 1.00 87.19 322 ALA A C 1
ATOM 2542 O O . ALA A 1 322 ? 18.406 3.912 -16.922 1.00 87.19 322 ALA A O 1
ATOM 2543 N N . LEU A 1 323 ? 19.410 4.518 -15.001 1.00 86.44 323 LEU A N 1
ATOM 2544 C CA . LEU A 1 323 ? 19.825 5.846 -15.454 1.00 86.44 323 LEU A CA 1
ATOM 2545 C C . LEU A 1 323 ? 20.842 5.765 -16.598 1.00 86.44 323 LEU A C 1
ATOM 2547 O O . LEU A 1 323 ? 20.683 6.471 -17.590 1.00 86.44 323 LEU A O 1
ATOM 2551 N N . ILE A 1 324 ? 21.825 4.862 -16.516 1.00 89.62 324 ILE A N 1
ATOM 2552 C CA . ILE A 1 324 ? 22.777 4.605 -17.614 1.00 89.62 324 ILE A CA 1
ATOM 2553 C C . ILE A 1 324 ? 22.038 4.157 -18.880 1.00 89.62 324 ILE A C 1
ATOM 2555 O O . ILE A 1 324 ? 22.290 4.673 -19.967 1.00 89.62 324 ILE A O 1
ATOM 2559 N N . THR A 1 325 ? 21.088 3.232 -18.735 1.00 87.19 325 THR A N 1
ATOM 2560 C CA . THR A 1 325 ? 20.278 2.729 -19.852 1.00 87.19 325 THR A CA 1
ATOM 2561 C C . THR A 1 325 ? 19.450 3.855 -20.480 1.00 87.19 325 THR A C 1
ATOM 2563 O O . THR A 1 325 ? 19.417 3.984 -21.700 1.00 87.19 325 THR A O 1
ATOM 2566 N N . MET A 1 326 ? 18.821 4.710 -19.665 1.00 84.62 326 MET A N 1
ATOM 2567 C CA . MET A 1 326 ? 18.069 5.875 -20.147 1.00 84.62 326 MET A CA 1
ATOM 2568 C C . MET A 1 326 ? 18.961 6.880 -20.882 1.00 84.62 326 MET A C 1
ATOM 2570 O O . MET A 1 326 ? 18.556 7.377 -21.929 1.00 84.62 326 MET A O 1
ATOM 2574 N N . LEU A 1 327 ? 20.167 7.157 -20.376 1.00 86.56 327 LEU A N 1
ATOM 2575 C CA . LEU A 1 327 ? 21.132 8.031 -21.051 1.00 86.56 327 LEU A CA 1
ATOM 2576 C C . LEU A 1 327 ? 21.529 7.473 -22.421 1.00 86.56 327 LEU A C 1
ATOM 2578 O O . LEU A 1 327 ? 21.475 8.206 -23.402 1.00 86.56 327 LEU A O 1
ATOM 2582 N N . GLY A 1 328 ? 21.823 6.172 -22.504 1.00 86.50 328 GLY A N 1
ATOM 2583 C CA . GLY A 1 328 ? 22.127 5.516 -23.778 1.00 86.50 328 GLY A CA 1
ATOM 2584 C C . GLY A 1 328 ? 20.970 5.588 -24.779 1.00 86.50 328 GLY A C 1
ATOM 2585 O O . GLY A 1 328 ? 21.197 5.825 -25.962 1.00 86.50 328 GLY A O 1
ATOM 2586 N N . PHE A 1 329 ? 19.717 5.455 -24.321 1.00 83.25 329 PHE A N 1
ATOM 2587 C CA . PHE A 1 329 ? 18.547 5.661 -25.184 1.00 83.25 329 PHE A CA 1
ATOM 2588 C C . PHE A 1 329 ? 18.428 7.102 -25.685 1.00 83.25 329 PHE A C 1
ATOM 2590 O O . PHE A 1 329 ? 18.098 7.305 -26.850 1.00 83.25 329 PHE A O 1
ATOM 2597 N N . LEU A 1 330 ? 18.678 8.096 -24.830 1.00 81.94 330 LEU A N 1
ATOM 2598 C CA . LEU A 1 330 ? 18.623 9.508 -25.219 1.00 81.94 330 LEU A CA 1
ATOM 2599 C C . LEU A 1 330 ? 19.709 9.855 -26.245 1.00 81.94 330 LEU A C 1
ATOM 2601 O O . LEU A 1 330 ? 19.407 10.516 -27.234 1.00 81.94 330 LEU A O 1
ATOM 2605 N N . GLU A 1 331 ? 20.930 9.360 -26.050 1.00 86.62 331 GLU A N 1
ATOM 2606 C CA . GLU A 1 331 ? 22.039 9.535 -26.996 1.00 86.62 331 GLU A CA 1
ATOM 2607 C C . GLU A 1 331 ? 21.748 8.838 -28.333 1.00 86.62 331 GLU A C 1
ATOM 2609 O O . GLU A 1 331 ? 21.923 9.422 -29.400 1.00 86.62 331 GLU A O 1
ATOM 2614 N N . ALA A 1 332 ? 21.203 7.617 -28.296 1.00 82.19 332 ALA A N 1
ATOM 2615 C CA . ALA A 1 332 ? 20.776 6.926 -29.507 1.00 82.19 332 ALA A CA 1
ATOM 2616 C C . ALA A 1 332 ? 19.703 7.727 -30.264 1.00 82.19 332 ALA A C 1
ATOM 2618 O O . ALA A 1 332 ? 19.823 7.891 -31.475 1.00 82.19 332 ALA A O 1
ATOM 2619 N N . LEU A 1 333 ? 18.701 8.279 -29.566 1.00 79.88 333 LEU A N 1
ATOM 2620 C CA . LEU A 1 333 ? 17.656 9.116 -30.172 1.00 79.88 333 LEU A CA 1
ATOM 2621 C C . LEU A 1 333 ? 18.207 10.395 -30.815 1.00 79.88 333 LEU A C 1
ATOM 2623 O O . LEU A 1 333 ? 17.662 10.826 -31.824 1.00 79.88 333 LEU A O 1
ATOM 2627 N N . GLU A 1 334 ? 19.275 10.983 -30.273 1.00 79.06 334 GLU A N 1
ATOM 2628 C CA . GLU A 1 334 ? 19.945 12.149 -30.869 1.00 79.06 334 GLU A CA 1
ATOM 2629 C C . GLU A 1 334 ? 20.636 11.810 -32.202 1.00 79.06 334 GLU A C 1
ATOM 2631 O O . GLU A 1 334 ? 20.793 12.671 -33.066 1.00 79.06 334 GLU A O 1
ATOM 2636 N N . THR A 1 335 ? 21.013 10.543 -32.398 1.00 73.38 335 THR A N 1
ATOM 2637 C CA . THR A 1 335 ? 21.695 10.057 -33.611 1.00 73.38 335 THR A CA 1
ATOM 2638 C C . THR A 1 335 ? 20.759 9.448 -34.661 1.00 73.38 335 THR A C 1
ATOM 2640 O O . THR A 1 335 ? 21.211 9.121 -35.761 1.00 73.38 335 THR A O 1
ATOM 2643 N N . VAL A 1 336 ? 19.461 9.309 -34.357 1.00 66.06 336 VAL A N 1
ATOM 2644 C CA . VAL A 1 336 ? 18.436 8.919 -35.337 1.00 66.06 336 VAL A CA 1
ATOM 2645 C C . VAL A 1 336 ? 18.007 10.177 -36.117 1.00 66.06 336 VAL A C 1
ATOM 2647 O O . VAL A 1 336 ? 17.518 11.114 -35.488 1.00 66.06 336 VAL A O 1
ATOM 2650 N N . PRO A 1 337 ? 18.211 10.233 -37.449 1.00 54.25 337 PRO A N 1
ATOM 2651 C CA . PRO A 1 337 ? 17.930 11.416 -38.271 1.00 54.25 337 PRO A CA 1
ATOM 2652 C C . PRO A 1 337 ? 16.447 11.786 -38.390 1.00 54.25 337 PRO A C 1
ATOM 2654 O O . PRO A 1 337 ? 15.582 10.883 -38.282 1.00 54.25 337 PRO A O 1
#

Foldseek 3Di:
DALAADPLRARLLDDVLLVVAFLVDGDPNLQSNQVSLQVCLPQVPCVSVLVSAKAFKWKDFFLDIDTQAGRADPVDPVVNVVSNVVRSVVSNVSLVDDDQDDPPPDDPDPPPDATTWIKMWIKHDDPPLAIEIEIHTHQAGPHPSSCPLLPQLDCPPQWRPSLLVSLVSVVVCQQVSWDVVSCVSVVHPTDTSVNQLVQQLDPPRSYAYEYHHEQSRLLNVQNNQLVSVVVRGDQSSYHAEYEQYAATGDPDDPVSLAGRYNHEHELLRLRNQERAQHTRGHYDYDYDDPVRCCVPCPPVSVDPVSVVVSVQSSPRRYHVSVVVVVVVVVVVVVVPD